Protein AF-0000000083479700 (afdb_homodimer)

Sequence (282 aa):
MLPCVAFFPLGDGFESLDEEVLEAMAKHETREDKIFQKFKNRIAAEPEQILRYCRGGEGPIWISGENIPRMKEIPNCSCGAQRMFEFQVMPQLLNHLKVDSLEESIDWGTLVVYTCAENCNQANGYMEEFIWKQDITADSTMLPCVAFFPLGDGFESLDEEVLEAMAKHETREDKIFQKFKNRIAAEPEQILRYCRGGEGPIWISGENIPRMKEIPNCSCGAQRMFEFQVMPQLLNHLKVDSLEESIDWGTLVVYTCAENCNQANGYMEEFIWKQDITADST

pLDDT: mean 78.89, std 17.73, range [33.06, 97.0]

Secondary structure (DSSP, 8-state):
-PPPEEEEE-STTS----HHHHHHHH-S-SHHHHHHHH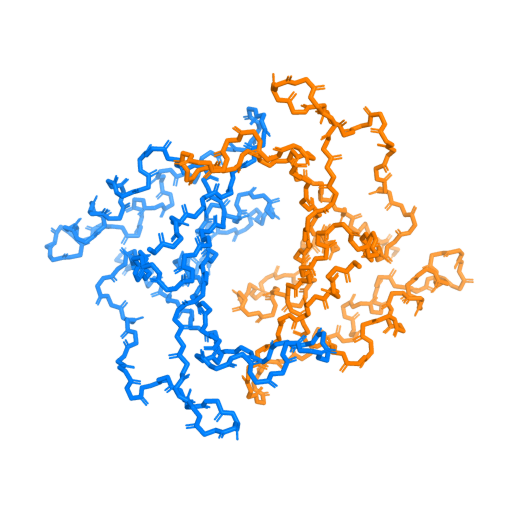HHHHHTTSTT--EEE-TTSS----S-SSSPPPGGGSPPPTTSPPEEEEEEE-TTHHHHHT-TTHHHH--EEEEEEEEETT-TTGGGTEEEEEEEEEE------/-PPPEEEEE-STTS----HHHHHHHH-STTHHHHHHHHHHHHHTTSTT--EEE-TTSS----S-SSSPPPGGGSPPPTTSPPEEEEEEE-TTHHHHHT-TTHHHH--EEEEEEEEETT-TTGGGTEEEEEEEEEE------

Foldseek 3Di:
DPDKDFAADDDDPLDQPPPVQLCLLQPPPDPFVVLQVVLCVVCVVPRLTFKIFAWVHDADRFNGPPQDDDLVNQDADPVRAGWDWTMKTAPSVVSVVCPVVCVPDDQFGMKTKIWGPVCPCVVVVDTDIDIRTDGRPSPPD/DPDKDFAADDDDPLDQPPPVVLCLLQPDPDPFNVLQVVLCVVCVVPRLTFKIFAWVHDDDRFNGPPQDDDLVNQDADPVRAGWDWTMKTAPSVVSVVCPVVC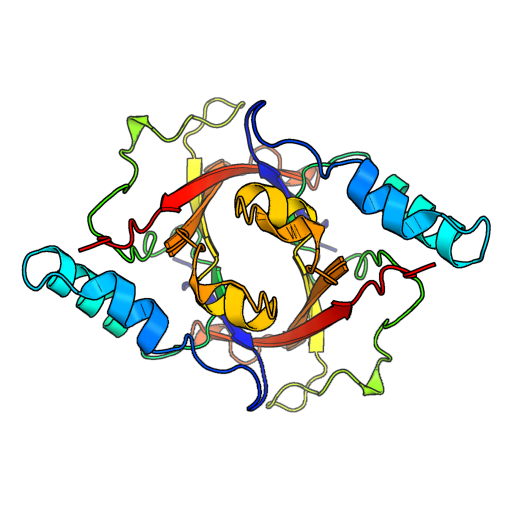VPDDQFGMKTKIWGPVQPCVVVVDTDIDIRTDGRDSPPD

Organism: NCBI:txid38772

Solvent-accessible surface area (backbone atoms only — not comparable to full-atom values): 15734 Å² total; per-residue (Å²): 117,62,72,39,33,33,32,24,67,62,69,85,76,65,56,54,55,52,64,60,62,58,44,57,58,36,66,57,76,58,75,44,28,55,35,32,49,50,34,50,59,72,35,56,89,50,62,49,25,29,34,40,41,19,53,76,40,70,70,86,84,53,57,47,79,54,68,63,82,54,76,87,73,55,65,56,32,94,87,65,44,52,50,34,58,32,35,34,41,34,56,30,41,50,54,73,64,60,55,76,70,42,82,84,63,65,41,67,42,36,40,38,32,25,29,42,68,74,54,83,44,52,90,76,25,35,37,70,24,44,71,46,72,26,56,42,72,60,73,83,118,118,62,71,38,34,33,33,25,66,64,69,86,75,66,59,55,59,55,62,61,63,58,42,64,65,32,69,53,97,44,77,46,24,58,35,28,50,49,34,50,58,70,34,56,88,50,62,51,26,28,35,40,41,18,52,78,40,70,70,85,83,53,56,47,78,55,70,63,81,53,75,85,73,54,65,56,32,93,86,65,44,52,49,35,57,32,35,32,42,34,55,33,42,51,58,74,64,62,55,74,71,41,82,84,63,65,42,68,42,37,40,37,34,26,30,42,68,71,52,85,43,52,89,76,26,36,37,69,22,4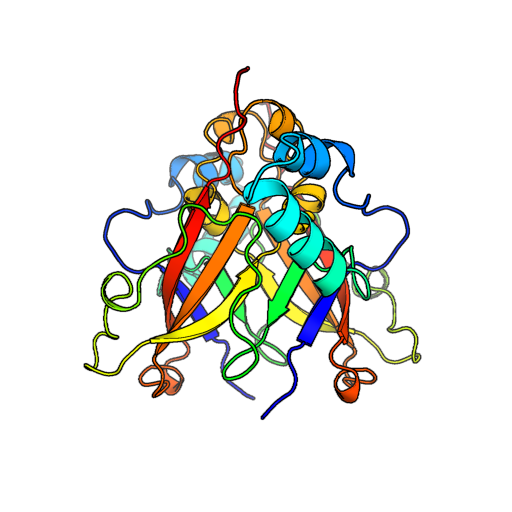4,70,48,71,24,57,44,75,67,73,82,118

Structure (mmCIF, N/CA/C/O backbone):
data_AF-0000000083479700-model_v1
#
loop_
_entity.id
_entity.type
_entity.pdbx_description
1 polymer 'Programmed cell death protein 2 C-terminal domain-containing protein'
#
loop_
_atom_site.group_PDB
_atom_site.id
_atom_site.type_symbol
_atom_site.label_atom_id
_atom_site.label_alt_id
_atom_site.label_comp_id
_atom_site.label_asym_id
_atom_site.label_entity_id
_atom_site.label_seq_id
_atom_site.pdbx_PDB_ins_code
_atom_site.Cartn_x
_atom_site.Cartn_y
_atom_site.Cartn_z
_atom_site.occupancy
_atom_site.B_iso_or_equiv
_atom_site.auth_seq_id
_atom_site.auth_comp_id
_atom_site.auth_asym_id
_atom_site.auth_atom_id
_atom_site.pdbx_PDB_model_num
ATOM 1 N N . MET A 1 1 ? -0.328 -1.978 -23.281 1 57.12 1 MET A N 1
ATOM 2 C CA . MET A 1 1 ? -0.586 -2.213 -21.859 1 57.12 1 MET A CA 1
ATOM 3 C C . MET A 1 1 ? 0.436 -1.486 -20.984 1 57.12 1 MET A C 1
ATOM 5 O O . MET A 1 1 ? 1.616 -1.422 -21.344 1 57.12 1 MET A O 1
ATOM 9 N N . LEU A 1 2 ? -0.019 -0.551 -20.203 1 67.31 2 LEU A N 1
ATOM 10 C CA . LEU A 1 2 ? 0.939 0.138 -19.359 1 67.31 2 LEU A CA 1
ATOM 11 C C . LEU A 1 2 ? 1.734 -0.859 -18.516 1 67.31 2 LEU A C 1
ATOM 13 O O . LEU A 1 2 ? 1.195 -1.879 -18.078 1 67.31 2 LEU A O 1
ATOM 17 N N . PRO A 1 3 ? 3.068 -0.756 -18.656 1 81.38 3 PRO A N 1
ATOM 18 C CA . PRO A 1 3 ? 3.881 -1.695 -17.891 1 81.38 3 PRO A CA 1
ATOM 19 C C . PRO A 1 3 ? 3.533 -1.687 -16.391 1 81.38 3 PRO A C 1
ATOM 21 O O . PRO A 1 3 ? 3.021 -0.687 -15.883 1 81.38 3 PRO A O 1
ATOM 24 N N . CYS A 1 4 ? 3.738 -2.826 -15.773 1 89.12 4 CYS A N 1
ATOM 25 C CA . CYS A 1 4 ? 3.629 -2.875 -14.312 1 89.12 4 CYS A CA 1
ATOM 26 C C . CYS A 1 4 ? 4.742 -2.068 -13.656 1 89.12 4 CYS A C 1
ATOM 28 O O . CYS A 1 4 ? 5.859 -2.004 -14.18 1 89.12 4 CYS A O 1
ATOM 30 N N . VAL A 1 5 ? 4.469 -1.447 -12.641 1 88.5 5 VAL A N 1
ATOM 31 C CA . VAL A 1 5 ? 5.457 -0.615 -11.961 1 88.5 5 VAL A CA 1
ATOM 32 C C . VAL A 1 5 ? 5.723 -1.16 -10.562 1 88.5 5 VAL A C 1
ATOM 34 O O . VAL A 1 5 ? 4.789 -1.354 -9.781 1 88.5 5 VAL A O 1
ATOM 37 N N . ALA A 1 6 ? 6.934 -1.466 -10.258 1 89.62 6 ALA A N 1
ATOM 38 C CA . ALA A 1 6 ? 7.375 -1.894 -8.938 1 89.62 6 ALA A CA 1
ATOM 39 C C . ALA A 1 6 ? 7.91 -0.715 -8.125 1 89.62 6 ALA A C 1
ATOM 41 O O . ALA A 1 6 ? 8.781 0.024 -8.594 1 89.62 6 ALA A O 1
ATOM 42 N N . PHE A 1 7 ? 7.332 -0.509 -6.977 1 84.94 7 PHE A N 1
ATOM 43 C CA . PHE A 1 7 ? 7.832 0.498 -6.047 1 84.94 7 PHE A CA 1
ATOM 44 C C . PHE A 1 7 ? 8.758 -0.132 -5.016 1 84.94 7 PHE A C 1
ATOM 46 O O . PHE A 1 7 ? 8.383 -1.082 -4.328 1 84.94 7 PHE A O 1
ATOM 53 N N . PHE A 1 8 ? 9.945 0.37 -4.82 1 82.69 8 PHE A N 1
ATOM 54 C CA . PHE A 1 8 ? 10.883 -0.201 -3.859 1 82.69 8 PHE A CA 1
ATOM 55 C C . PHE A 1 8 ? 11.664 0.896 -3.152 1 82.69 8 PHE A C 1
ATOM 57 O O . PHE A 1 8 ? 11.914 1.959 -3.725 1 82.69 8 PHE A O 1
ATOM 64 N N . PRO A 1 9 ? 11.906 0.706 -1.773 1 74.31 9 PRO A N 1
ATOM 65 C CA . PRO A 1 9 ? 12.539 1.749 -0.964 1 74.31 9 PRO A CA 1
ATOM 66 C C . PRO A 1 9 ? 14.008 1.969 -1.33 1 74.31 9 PRO A C 1
ATOM 68 O O . PRO A 1 9 ? 14.664 1.06 -1.848 1 74.31 9 PRO A O 1
ATOM 71 N N . LEU A 1 10 ? 14.25 3.252 -0.933 1 72.38 10 LEU A N 1
ATOM 72 C CA . LEU A 1 10 ? 15.656 3.629 -1.088 1 72.38 10 LEU A CA 1
ATOM 73 C C . LEU A 1 10 ? 16.469 3.244 0.148 1 72.38 10 LEU A C 1
ATOM 75 O O . LEU A 1 10 ? 15.938 3.264 1.266 1 72.38 10 LEU A O 1
ATOM 79 N N . GLY A 1 11 ? 17.719 2.945 -0.001 1 58.97 11 GLY A N 1
ATOM 80 C CA . GLY A 1 11 ? 18.719 2.879 1.064 1 58.97 11 GLY A CA 1
ATOM 81 C C . GLY A 1 11 ? 18.844 1.493 1.666 1 58.97 11 GLY A C 1
ATOM 82 O O . GLY A 1 11 ? 18 0.625 1.436 1 58.97 11 GLY A O 1
ATOM 83 N N . ASP A 1 12 ? 19.938 1.14 2.24 1 53.75 12 ASP A N 1
ATOM 84 C CA . ASP A 1 12 ? 20.453 -0.113 2.785 1 53.75 12 ASP A CA 1
ATOM 85 C C . ASP A 1 12 ? 19.578 -0.615 3.932 1 53.75 12 ASP A C 1
ATOM 87 O O . ASP A 1 12 ? 19.766 -1.733 4.418 1 53.75 12 ASP A O 1
ATOM 91 N N . GLY A 1 13 ? 18.781 0.184 4.43 1 45.47 13 GLY A N 1
ATOM 92 C CA . GLY A 1 13 ? 18.203 -0.268 5.684 1 45.47 13 GLY A CA 1
ATOM 93 C C . GLY A 1 13 ? 17 -1.172 5.492 1 45.47 13 GLY A C 1
ATOM 94 O O . GLY A 1 13 ? 16.422 -1.66 6.465 1 45.47 13 GLY A O 1
ATOM 95 N N . PHE A 1 14 ? 16.469 -1.071 4.422 1 46.66 14 PHE A N 1
ATOM 96 C CA . PHE A 1 14 ? 15.289 -1.937 4.32 1 46.66 14 PHE A CA 1
ATOM 97 C C . PHE A 1 14 ? 15.703 -3.371 4.016 1 46.66 14 PHE A C 1
ATOM 99 O O . PHE A 1 14 ? 16.391 -3.627 3.025 1 46.66 14 PHE A O 1
ATOM 106 N N . GLU A 1 15 ? 15.875 -4.047 5.039 1 45.72 15 GLU A N 1
ATOM 107 C CA . GLU A 1 15 ? 16.266 -5.449 4.902 1 45.72 15 GLU A CA 1
ATOM 108 C C . GLU A 1 15 ? 15.258 -6.227 4.07 1 45.72 15 GLU A C 1
ATOM 110 O O . GLU A 1 15 ? 14.062 -5.934 4.102 1 45.72 15 GLU A O 1
ATOM 115 N N . SER A 1 16 ? 15.797 -6.746 3 1 44.59 16 SER A N 1
ATOM 116 C CA . SER A 1 16 ? 15.078 -7.719 2.184 1 44.59 16 SER A CA 1
ATOM 117 C C . SER A 1 16 ? 14.242 -8.656 3.051 1 44.59 16 SER A C 1
ATOM 119 O O . SER A 1 16 ? 14.531 -8.836 4.234 1 44.59 16 SER A O 1
ATOM 121 N N . LEU A 1 17 ? 13.008 -8.883 2.744 1 48.09 17 LEU A N 1
ATOM 122 C CA . LEU A 1 17 ? 12.281 -9.953 3.428 1 48.09 17 LEU A CA 1
ATOM 123 C C . LEU A 1 17 ? 13.234 -11.062 3.865 1 48.09 17 LEU A C 1
ATOM 125 O O . LEU A 1 17 ? 14.148 -11.422 3.129 1 48.09 17 LEU A O 1
ATOM 129 N N . ASP A 1 18 ? 13.422 -11.094 5.148 1 48.28 18 ASP A N 1
ATOM 130 C CA . ASP A 1 18 ? 14.242 -12.211 5.617 1 48.28 18 ASP A CA 1
ATOM 131 C C . ASP A 1 18 ? 13.898 -13.5 4.883 1 48.28 18 ASP A C 1
ATOM 133 O O . ASP A 1 18 ? 12.734 -13.914 4.863 1 48.28 18 ASP A O 1
ATOM 137 N N . GLU A 1 19 ? 14.789 -13.797 3.908 1 52.19 19 GLU A N 1
ATOM 138 C CA . GLU A 1 19 ? 14.734 -15.078 3.215 1 52.19 19 GLU A CA 1
ATOM 139 C C . GLU A 1 19 ? 14.18 -16.172 4.125 1 52.19 19 GLU A C 1
ATOM 141 O O . GLU A 1 19 ? 13.477 -17.078 3.662 1 52.19 19 GLU A O 1
ATOM 146 N N . GLU A 1 20 ? 14.445 -15.883 5.391 1 51.66 20 GLU A N 1
ATOM 147 C CA . GLU A 1 20 ? 14.016 -16.922 6.328 1 51.66 20 GLU A CA 1
ATOM 148 C C . GLU A 1 20 ? 12.492 -16.938 6.469 1 51.66 20 GLU A C 1
ATOM 150 O O . GLU A 1 20 ? 11.883 -18 6.578 1 51.66 20 GLU A O 1
ATOM 155 N N . VAL A 1 21 ? 11.961 -15.742 6.488 1 52.34 21 VAL A N 1
ATOM 156 C CA . VAL A 1 21 ? 10.508 -15.664 6.625 1 52.34 21 VAL A CA 1
ATOM 157 C C . VAL A 1 21 ? 9.844 -16.266 5.387 1 52.34 21 VAL A C 1
ATOM 159 O O . VAL A 1 21 ? 8.883 -17.031 5.504 1 52.34 21 VAL A O 1
ATOM 162 N N . LEU A 1 22 ? 10.305 -15.922 4.234 1 53.03 22 LEU A N 1
ATOM 163 C CA . LEU A 1 22 ? 9.781 -16.484 2.996 1 53.03 22 LEU A CA 1
ATOM 164 C C . LEU A 1 22 ? 10.031 -18 2.936 1 53.03 22 LEU A C 1
ATOM 166 O O . LEU A 1 22 ? 9.172 -18.75 2.494 1 53.03 22 LEU A O 1
ATOM 170 N N . GLU A 1 23 ? 11.266 -18.375 3.381 1 54.66 23 GLU A N 1
ATOM 171 C CA . GLU A 1 23 ? 11.625 -19.797 3.381 1 54.66 23 GLU A CA 1
ATOM 172 C C . GLU A 1 23 ? 10.711 -20.594 4.305 1 54.66 23 GLU A C 1
ATOM 174 O O . GLU A 1 23 ? 10.375 -21.734 4.008 1 54.66 23 GLU A O 1
ATOM 179 N N . ALA A 1 24 ? 10.391 -20.016 5.391 1 52.75 24 ALA A N 1
ATOM 180 C CA . ALA A 1 24 ? 9.516 -20.703 6.336 1 52.75 24 ALA A CA 1
ATOM 181 C C . ALA A 1 24 ? 8.141 -20.953 5.727 1 52.75 24 ALA A C 1
ATOM 183 O O . ALA A 1 24 ? 7.461 -21.922 6.078 1 52.75 24 ALA A O 1
ATOM 184 N N . MET A 1 25 ? 7.883 -20.125 4.855 1 48.62 25 MET A N 1
ATOM 185 C CA . MET A 1 25 ? 6.609 -20.297 4.164 1 48.62 25 MET A CA 1
ATOM 186 C C . MET A 1 25 ? 6.703 -21.438 3.143 1 48.62 25 MET A C 1
ATOM 188 O O . MET A 1 25 ? 5.695 -22.062 2.809 1 48.62 25 MET A O 1
ATOM 192 N N . ALA A 1 26 ? 7.887 -21.688 2.535 1 51.81 26 ALA A N 1
ATOM 193 C CA . ALA A 1 26 ? 8.086 -22.594 1.403 1 51.81 26 ALA A CA 1
ATOM 194 C C . ALA A 1 26 ? 8.383 -24.016 1.879 1 51.81 26 ALA A C 1
ATOM 196 O O . ALA A 1 26 ? 8.562 -24.922 1.065 1 51.81 26 ALA A O 1
ATOM 197 N N . LYS A 1 27 ? 8.477 -24.344 3.107 1 49.81 27 LYS A N 1
ATOM 198 C CA . LYS A 1 27 ? 9.102 -25.578 3.539 1 49.81 27 LYS A CA 1
ATOM 199 C C . LYS A 1 27 ? 8.5 -26.781 2.82 1 49.81 27 LYS A C 1
ATOM 201 O O . LYS A 1 27 ? 9.016 -27.891 2.922 1 49.81 27 LYS A O 1
ATOM 206 N N . HIS A 1 28 ? 7.297 -26.797 2.451 1 49 28 HIS A N 1
ATOM 207 C CA . HIS A 1 28 ? 7.059 -28.156 1.977 1 49 28 HIS A CA 1
ATOM 208 C C . HIS A 1 28 ? 7.316 -28.266 0.478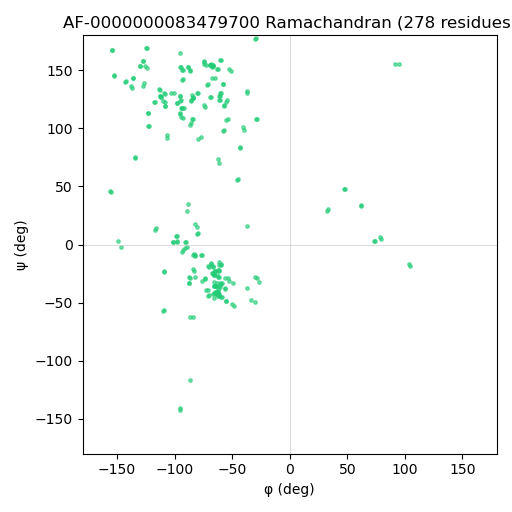 1 49 28 HIS A C 1
ATOM 210 O O . HIS A 1 28 ? 6.941 -27.375 -0.289 1 49 28 HIS A O 1
ATOM 216 N N . GLU A 1 29 ? 8.328 -29.109 0.052 1 52.56 29 GLU A N 1
ATOM 217 C CA . GLU A 1 29 ? 8.992 -29.438 -1.208 1 52.56 29 GLU A CA 1
ATOM 218 C C . GLU A 1 29 ? 8 -29.438 -2.367 1 52.56 29 GLU A C 1
ATOM 220 O O . GLU A 1 29 ? 8.398 -29.391 -3.533 1 52.56 29 GLU A O 1
ATOM 225 N N . THR A 1 30 ? 6.648 -29.859 -2.439 1 71.75 30 THR A N 1
ATOM 226 C CA . THR A 1 30 ? 6.129 -30.344 -3.711 1 71.75 30 THR A CA 1
ATOM 227 C C . THR A 1 30 ? 5.609 -29.188 -4.566 1 71.75 30 THR A C 1
ATOM 229 O O . THR A 1 30 ? 6.27 -28.156 -4.688 1 71.75 30 THR A O 1
ATOM 232 N N . ARG A 1 31 ? 4.492 -29.141 -4.84 1 76.56 31 ARG A N 1
ATOM 233 C CA . ARG A 1 31 ? 3.787 -28.156 -5.652 1 76.56 31 ARG A CA 1
ATOM 234 C C . ARG A 1 31 ? 3.943 -26.766 -5.074 1 76.56 31 ARG A C 1
ATOM 236 O O . ARG A 1 31 ? 4.184 -25.797 -5.809 1 76.56 31 ARG A O 1
ATOM 243 N N . GLU A 1 32 ? 4.031 -26.594 -3.842 1 81.81 32 GLU A N 1
ATOM 244 C CA . GLU A 1 32 ? 4.16 -25.312 -3.152 1 81.81 32 GLU A CA 1
ATOM 245 C C . GLU A 1 32 ? 5.559 -24.734 -3.328 1 81.81 32 GLU A C 1
ATOM 247 O O . GLU A 1 32 ? 5.715 -23.516 -3.471 1 81.81 32 GLU A O 1
ATOM 252 N N . ASP A 1 33 ? 6.473 -25.547 -3.473 1 82.81 33 ASP A N 1
ATOM 253 C CA . ASP A 1 33 ? 7.844 -25.094 -3.67 1 82.81 33 ASP A CA 1
ATOM 254 C C . ASP A 1 33 ? 8.016 -24.438 -5.039 1 82.81 33 ASP A C 1
ATOM 256 O O . ASP A 1 33 ? 8.719 -23.438 -5.168 1 82.81 33 ASP A O 1
ATOM 260 N N . LYS A 1 34 ? 7.445 -25.062 -5.973 1 87.19 34 LYS A N 1
ATOM 261 C CA . LYS A 1 34 ? 7.547 -24.531 -7.328 1 87.19 34 LYS A CA 1
ATOM 262 C C . LYS A 1 34 ? 6.898 -23.141 -7.418 1 87.19 34 LYS A C 1
ATOM 264 O O . LYS A 1 34 ? 7.441 -22.25 -8.055 1 87.19 34 LYS A O 1
ATOM 269 N N . ILE A 1 35 ? 5.781 -23.047 -6.844 1 88.5 35 ILE A N 1
ATOM 270 C CA . ILE A 1 35 ? 5.062 -21.766 -6.875 1 88.5 35 ILE A CA 1
ATOM 271 C C . ILE A 1 35 ? 5.875 -20.703 -6.148 1 88.5 35 ILE A C 1
ATOM 273 O O . ILE A 1 35 ? 6 -19.578 -6.633 1 88.5 35 ILE A O 1
ATOM 277 N N . PHE A 1 36 ? 6.406 -21.062 -5.07 1 87.19 36 PHE A N 1
ATOM 278 C CA . PHE A 1 36 ? 7.238 -20.141 -4.316 1 87.19 36 PHE A CA 1
ATOM 279 C C . PHE A 1 36 ? 8.461 -19.734 -5.121 1 87.19 36 PHE A C 1
ATOM 281 O O . PHE A 1 36 ? 8.852 -18.562 -5.125 1 87.19 36 PHE A O 1
ATOM 288 N N . GLN A 1 37 ? 9.047 -20.688 -5.781 1 89 37 GLN A N 1
ATOM 289 C CA . GLN A 1 37 ? 10.195 -20.375 -6.629 1 89 37 GLN A CA 1
ATOM 290 C C . GLN A 1 37 ? 9.805 -19.422 -7.758 1 89 37 GLN A C 1
ATOM 292 O O . GLN A 1 37 ? 10.562 -18.516 -8.109 1 89 37 GLN A O 1
ATOM 297 N N . LYS A 1 38 ? 8.688 -19.641 -8.336 1 90.31 38 LYS A N 1
ATOM 298 C CA . LYS A 1 38 ? 8.188 -18.734 -9.359 1 90.31 38 LYS A CA 1
ATOM 299 C C . LYS A 1 38 ? 8.016 -17.328 -8.812 1 90.31 38 LYS A C 1
ATOM 301 O O . LYS A 1 38 ? 8.367 -16.344 -9.477 1 90.31 38 LYS A O 1
ATOM 306 N N . PHE A 1 39 ? 7.449 -17.266 -7.66 1 92.38 39 PHE A N 1
ATOM 307 C CA . PHE A 1 39 ? 7.309 -15.977 -6.98 1 92.38 39 PHE A CA 1
ATOM 308 C C . PHE A 1 39 ? 8.664 -15.297 -6.824 1 92.38 39 PHE A C 1
ATOM 310 O O . PHE A 1 39 ? 8.828 -14.133 -7.199 1 92.38 39 PHE A O 1
ATOM 317 N N . LYS A 1 40 ? 9.586 -16.016 -6.363 1 88.25 40 LYS A N 1
ATOM 318 C CA . LYS A 1 40 ? 10.922 -15.484 -6.133 1 88.25 40 LYS A CA 1
ATOM 319 C C . LYS A 1 40 ? 11.555 -14.992 -7.434 1 88.25 40 LYS A C 1
ATOM 321 O O . LYS A 1 40 ? 12.156 -13.914 -7.477 1 88.25 40 LYS A O 1
ATOM 326 N N . ASN A 1 41 ? 11.367 -15.805 -8.43 1 91.5 41 ASN A N 1
ATOM 327 C CA . ASN A 1 41 ? 11.93 -15.438 -9.727 1 91.5 41 ASN A CA 1
ATOM 328 C C . ASN A 1 41 ? 11.281 -14.172 -10.281 1 91.5 41 ASN A C 1
ATOM 330 O O . ASN A 1 41 ? 11.969 -13.32 -10.859 1 91.5 41 ASN A O 1
ATOM 334 N N . ARG A 1 42 ? 10.062 -14.039 -10.148 1 90.19 42 ARG A N 1
ATOM 335 C CA . ARG A 1 42 ? 9.328 -12.898 -10.68 1 90.19 42 ARG A CA 1
ATOM 336 C C . ARG A 1 42 ? 9.766 -11.602 -10.008 1 90.19 42 ARG A C 1
ATOM 338 O O . ARG A 1 42 ? 9.82 -10.555 -10.648 1 90.19 42 ARG A O 1
ATOM 345 N N . ILE A 1 43 ? 10.07 -11.711 -8.719 1 88.94 43 ILE A N 1
ATOM 346 C CA . ILE A 1 43 ? 10.375 -10.469 -8.023 1 88.94 43 ILE A CA 1
ATOM 347 C C . ILE A 1 43 ? 11.891 -10.289 -7.934 1 88.94 43 ILE A C 1
ATOM 349 O O . ILE A 1 43 ? 12.375 -9.344 -7.309 1 88.94 43 ILE A O 1
ATOM 353 N N . ALA A 1 44 ? 12.664 -11.086 -8.547 1 88.75 44 ALA A N 1
ATOM 354 C CA . ALA A 1 44 ? 14.117 -11.094 -8.438 1 88.75 44 ALA A CA 1
ATOM 355 C C . ALA A 1 44 ? 14.711 -9.766 -8.891 1 88.75 44 ALA A C 1
ATOM 357 O O . ALA A 1 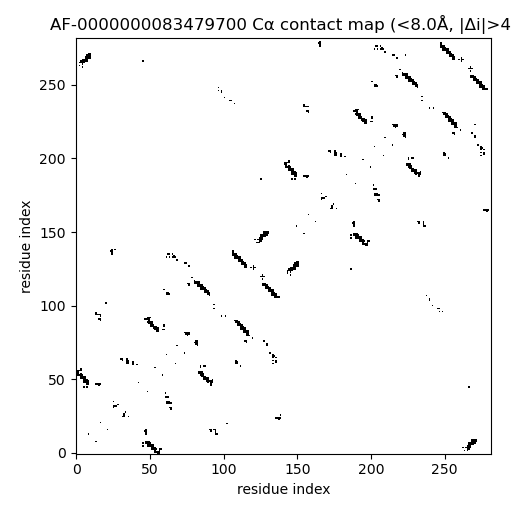44 ? 15.727 -9.305 -8.352 1 88.75 44 ALA A O 1
ATOM 358 N N . ALA A 1 45 ? 14.172 -9.148 -9.867 1 84.25 45 ALA A N 1
ATOM 359 C CA . ALA A 1 45 ? 14.695 -7.879 -10.367 1 84.25 45 ALA A CA 1
ATOM 360 C C . ALA A 1 45 ? 14.555 -6.777 -9.32 1 84.25 45 ALA A C 1
ATOM 362 O O . ALA A 1 45 ? 15.414 -5.895 -9.227 1 84.25 45 ALA A O 1
ATOM 363 N N . GLU A 1 46 ? 13.43 -6.812 -8.523 1 85.38 46 GLU A N 1
ATOM 364 C CA . GLU A 1 46 ? 13.195 -5.848 -7.457 1 85.38 46 GLU A CA 1
ATOM 365 C C . GLU A 1 46 ? 12.734 -6.543 -6.18 1 85.38 46 GLU A C 1
ATOM 367 O O . GLU A 1 46 ? 11.594 -6.371 -5.746 1 85.38 46 GLU A O 1
ATOM 372 N N . PRO A 1 47 ? 13.688 -7.188 -5.52 1 84.88 47 PRO A N 1
ATOM 373 C CA . PRO A 1 47 ? 13.312 -8.023 -4.375 1 84.88 47 PRO A CA 1
ATOM 374 C C . PRO A 1 47 ? 12.797 -7.203 -3.193 1 84.88 47 PRO A C 1
ATOM 376 O O . PRO A 1 47 ? 12.125 -7.742 -2.309 1 84.88 47 PRO A O 1
ATOM 379 N N . GLU A 1 48 ? 13.07 -5.949 -3.238 1 82 48 GLU A N 1
ATOM 380 C CA . GLU A 1 48 ? 12.656 -5.113 -2.119 1 82 48 GLU A CA 1
ATOM 381 C C . GLU A 1 48 ? 11.344 -4.395 -2.422 1 82 48 GLU A C 1
ATOM 383 O O . GLU A 1 48 ? 10.852 -3.609 -1.605 1 82 48 GLU A O 1
ATOM 388 N N . GLN A 1 49 ? 10.82 -4.684 -3.561 1 88.31 49 GLN A N 1
ATOM 389 C CA . GLN A 1 49 ? 9.602 -3.961 -3.924 1 88.31 49 GLN A CA 1
ATOM 390 C C . GLN A 1 49 ? 8.508 -4.168 -2.881 1 88.31 49 GLN A C 1
ATOM 392 O O . GLN A 1 49 ? 8.32 -5.277 -2.381 1 88.31 49 GLN A O 1
ATOM 397 N N . ILE A 1 50 ? 7.797 -3.121 -2.529 1 87.94 50 ILE A N 1
ATOM 398 C CA . ILE A 1 50 ? 6.766 -3.215 -1.504 1 87.94 50 ILE A CA 1
ATOM 399 C C . ILE A 1 50 ? 5.387 -3.09 -2.146 1 87.94 50 ILE A C 1
ATOM 401 O O . ILE A 1 50 ? 4.371 -3.395 -1.518 1 87.94 50 ILE A O 1
ATOM 405 N N . LEU A 1 51 ? 5.332 -2.531 -3.209 1 91.75 51 LEU A N 1
ATOM 406 C CA . LEU A 1 51 ? 4.094 -2.359 -3.959 1 91.75 51 LEU A CA 1
ATOM 407 C C . LEU A 1 51 ? 4.32 -2.623 -5.445 1 91.75 51 LEU A C 1
ATOM 409 O O . LEU A 1 51 ? 5.324 -2.188 -6.012 1 91.75 51 LEU A O 1
ATOM 413 N N . ARG A 1 52 ? 3.441 -3.324 -6.051 1 93.38 52 ARG A N 1
ATOM 414 C CA . ARG A 1 52 ? 3.449 -3.596 -7.484 1 93.38 52 ARG A CA 1
ATOM 415 C C . ARG A 1 52 ? 2.148 -3.139 -8.141 1 93.38 52 ARG A C 1
ATOM 417 O O . ARG A 1 52 ? 1.098 -3.746 -7.93 1 93.38 52 ARG A O 1
ATOM 424 N N . TYR A 1 53 ? 2.24 -2.014 -8.789 1 91.75 53 TYR A N 1
ATOM 425 C CA . TYR A 1 53 ? 1.103 -1.506 -9.547 1 91.75 53 TYR A CA 1
ATOM 426 C C . TYR A 1 53 ? 1.051 -2.131 -10.938 1 91.75 53 TYR A C 1
ATOM 428 O O . TYR A 1 53 ? 2.018 -2.049 -11.695 1 91.75 53 TYR A O 1
ATOM 436 N N . CYS A 1 54 ? -0.028 -2.73 -11.391 1 93.69 54 CYS A N 1
ATOM 437 C CA . CYS A 1 54 ? -0.11 -3.465 -12.648 1 93.69 54 CYS A CA 1
ATOM 438 C C . CYS A 1 54 ? -1.546 -3.514 -13.156 1 93.69 54 CYS A C 1
ATOM 440 O O . CYS A 1 54 ? -2.041 -4.578 -13.531 1 93.69 54 CYS A O 1
ATOM 442 N N . ARG A 1 55 ? -2.115 -2.324 -13.078 1 89.69 55 ARG A N 1
ATOM 443 C CA . ARG A 1 55 ? -3.49 -2.291 -13.562 1 89.69 55 ARG A CA 1
ATOM 444 C C . ARG A 1 55 ? -3.557 -2.678 -15.039 1 89.69 55 ARG A C 1
ATOM 446 O O . ARG A 1 55 ? -2.924 -2.039 -15.883 1 89.69 55 ARG A O 1
ATOM 453 N N . GLY A 1 56 ? -4.332 -3.658 -15.344 1 85.44 56 GLY A N 1
ATOM 454 C CA . GLY A 1 56 ? -4.484 -4.098 -16.719 1 85.44 56 GLY A CA 1
ATOM 455 C C . GLY A 1 56 ? -3.281 -4.867 -17.234 1 85.44 56 GLY A C 1
ATOM 456 O O . GLY A 1 56 ? -3.189 -5.156 -18.438 1 85.44 56 GLY A O 1
ATOM 457 N N . GLY A 1 57 ? -2.312 -5.082 -16.375 1 88.56 57 GLY A N 1
ATOM 458 C CA . GLY A 1 57 ? -1.114 -5.809 -16.766 1 88.56 57 GLY A CA 1
ATOM 459 C C . GLY A 1 57 ? -1.176 -7.285 -16.422 1 88.56 57 GLY A C 1
ATOM 460 O O . GLY A 1 57 ? -2.199 -7.938 -16.641 1 88.56 57 GLY A O 1
ATOM 461 N N . GLU A 1 58 ? 0.117 -7.648 -15.977 1 87.69 58 GLU A N 1
ATOM 462 C CA . GLU A 1 58 ? 0.224 -9.047 -15.578 1 87.69 58 GLU A CA 1
ATOM 463 C C . GLU A 1 58 ? -0.457 -9.289 -14.234 1 87.69 58 GLU A C 1
ATOM 465 O O . GLU A 1 58 ? -0.329 -8.477 -13.312 1 87.69 58 GLU A O 1
ATOM 470 N N . GLY A 1 59 ? -1.362 -10.031 -14.07 1 92.56 59 GLY A N 1
ATOM 471 C CA . GLY A 1 59 ? -2.076 -10.461 -12.883 1 92.56 59 GLY A CA 1
ATOM 472 C C . GLY A 1 59 ? -1.205 -10.477 -11.641 1 92.56 59 GLY A C 1
ATOM 473 O O . GLY A 1 59 ? -0.033 -10.102 -11.688 1 92.56 59 GLY A O 1
ATOM 474 N N . PRO A 1 60 ? -1.75 -10.781 -10.531 1 95.81 60 PRO A N 1
ATOM 475 C CA . PRO A 1 60 ? -1.009 -10.844 -9.273 1 95.81 60 PRO A CA 1
ATOM 476 C C . PRO A 1 60 ? 0.09 -11.906 -9.281 1 95.81 60 PRO A C 1
ATOM 478 O O . PRO A 1 60 ? 0.005 -12.875 -10.039 1 95.81 60 PRO A O 1
ATOM 481 N N . ILE A 1 61 ? 1.103 -11.586 -8.484 1 94.75 61 ILE A N 1
ATOM 482 C CA . ILE A 1 61 ? 2.141 -12.57 -8.211 1 94.75 61 ILE A CA 1
ATOM 483 C C . ILE A 1 61 ? 1.831 -13.297 -6.898 1 94.75 61 ILE A C 1
ATOM 485 O O . ILE A 1 61 ? 1.885 -12.695 -5.824 1 94.75 61 ILE A O 1
ATOM 489 N N . TRP A 1 62 ? 1.526 -14.555 -7.008 1 93.81 62 TRP A N 1
ATOM 490 C CA . TRP A 1 62 ? 1.089 -15.312 -5.84 1 93.81 62 TRP A CA 1
ATOM 491 C C . TRP A 1 62 ? 2.27 -16 -5.168 1 93.81 62 TRP A C 1
ATOM 493 O O . TRP A 1 62 ? 3.148 -16.547 -5.844 1 93.81 62 TRP A O 1
ATOM 503 N N . ILE A 1 63 ? 2.221 -16.016 -3.908 1 89.56 63 ILE A N 1
ATOM 504 C CA . ILE A 1 63 ? 3.293 -16.594 -3.105 1 89.56 63 ILE A CA 1
ATOM 505 C C . ILE A 1 63 ? 3.047 -18.094 -2.914 1 89.56 63 ILE A C 1
ATOM 507 O O . ILE A 1 63 ? 3.992 -18.875 -2.795 1 89.56 63 ILE A O 1
ATOM 511 N N . SER A 1 64 ? 1.845 -18.438 -2.85 1 89.06 64 SER A N 1
ATOM 512 C CA . SER A 1 64 ? 1.416 -19.812 -2.621 1 89.06 64 SER A CA 1
ATOM 513 C C . SER A 1 64 ? 0.372 -20.25 -3.645 1 89.06 64 SER A C 1
ATOM 515 O O . SER A 1 64 ? -0.365 -19.406 -4.176 1 89.06 64 SER A O 1
ATOM 517 N N . GLY A 1 65 ? 0.34 -21.469 -3.857 1 90.25 65 GLY A N 1
ATOM 518 C CA . GLY A 1 65 ? -0.721 -22 -4.695 1 90.25 65 GLY A CA 1
ATOM 519 C C . GLY A 1 65 ? -2.059 -22.078 -3.986 1 90.25 65 GLY A C 1
ATOM 520 O O . GLY A 1 65 ? -3.084 -22.359 -4.613 1 90.25 65 GLY A O 1
ATOM 521 N N . GLU A 1 66 ? -1.994 -21.844 -2.703 1 90 66 GLU A N 1
ATOM 522 C CA . GLU A 1 66 ? -3.213 -21.875 -1.899 1 90 66 GLU A CA 1
ATOM 523 C C . GLU A 1 66 ? -3.824 -20.5 -1.743 1 90 66 GLU A C 1
ATOM 525 O O . GLU A 1 66 ? -3.127 -19.484 -1.876 1 90 66 GLU A O 1
ATOM 530 N N . ASN A 1 67 ? -5.164 -20.438 -1.546 1 92.25 67 ASN A N 1
ATOM 531 C CA . ASN A 1 67 ? -5.906 -19.219 -1.241 1 92.25 67 ASN A CA 1
ATOM 532 C C . ASN A 1 67 ? -5.789 -18.188 -2.365 1 92.25 67 ASN A C 1
ATOM 534 O O . ASN A 1 67 ? -5.59 -17 -2.109 1 92.25 67 ASN A O 1
ATOM 538 N N . ILE A 1 68 ? -5.715 -18.672 -3.506 1 94.12 68 ILE A N 1
ATOM 539 C CA . ILE A 1 68 ? -5.887 -17.828 -4.691 1 94.12 68 ILE A CA 1
ATOM 540 C C . ILE A 1 68 ? -7.371 -17.688 -5.004 1 94.12 68 ILE A C 1
ATOM 542 O O . ILE A 1 68 ? -8.102 -18.672 -5.094 1 94.12 68 ILE A O 1
ATOM 546 N N . PRO A 1 69 ? -7.766 -16.5 -5.145 1 95 69 PRO A N 1
ATOM 547 C CA . PRO A 1 69 ? -9.203 -16.344 -5.367 1 95 69 PRO A CA 1
ATOM 548 C C . PRO A 1 69 ? -9.641 -16.812 -6.754 1 95 69 PRO A C 1
ATOM 550 O O . PRO A 1 69 ? -8.938 -16.578 -7.738 1 95 69 PRO A O 1
ATOM 553 N N . ARG A 1 70 ? -10.789 -17.531 -6.75 1 95.06 70 ARG A N 1
ATOM 554 C CA . ARG A 1 70 ? -11.469 -17.766 -8.016 1 95.06 70 ARG A CA 1
ATOM 555 C C . ARG A 1 70 ? -12.172 -16.5 -8.508 1 95.06 70 ARG A C 1
ATOM 557 O O . ARG A 1 70 ? -12.492 -15.625 -7.715 1 95.06 70 ARG A O 1
ATOM 564 N N . MET A 1 71 ? -12.422 -16.422 -9.82 1 91.88 71 MET A N 1
ATOM 565 C CA . MET A 1 71 ? -13.031 -15.242 -10.414 1 91.88 71 MET A CA 1
ATOM 566 C C . MET A 1 71 ? -14.359 -14.922 -9.742 1 91.88 71 MET A C 1
ATOM 568 O O . MET A 1 71 ? -14.68 -13.758 -9.508 1 91.88 71 MET A O 1
ATOM 572 N N . LYS A 1 72 ? -15.148 -15.914 -9.375 1 94.19 72 LYS A N 1
ATOM 573 C CA . LYS A 1 72 ? -16.484 -15.742 -8.797 1 94.19 72 LYS A CA 1
ATOM 574 C C . LYS A 1 72 ? -16.406 -15.18 -7.383 1 94.19 72 LYS A C 1
ATOM 576 O O . LYS A 1 72 ? -17.406 -14.719 -6.836 1 94.19 72 LYS A O 1
ATOM 581 N N . GLU A 1 73 ? -15.195 -15.289 -6.734 1 95.75 73 GLU A N 1
ATOM 582 C CA . GLU A 1 73 ? -15.023 -14.805 -5.371 1 95.75 73 GLU A CA 1
ATOM 583 C C . GLU A 1 73 ? -14.719 -13.312 -5.348 1 95.75 73 GLU A C 1
ATOM 585 O O . GLU A 1 73 ? -14.672 -12.695 -4.277 1 95.75 73 GLU A O 1
ATOM 590 N N . ILE A 1 74 ? -14.484 -12.789 -6.492 1 95.44 74 ILE A N 1
ATOM 591 C CA . ILE A 1 74 ? -14.297 -11.352 -6.605 1 95.44 74 ILE A CA 1
ATOM 592 C C . ILE A 1 74 ? -15.633 -10.688 -6.961 1 95.44 74 ILE A C 1
ATOM 594 O O . ILE A 1 74 ? -16.141 -10.867 -8.07 1 95.44 74 ILE A O 1
ATOM 598 N N . PRO A 1 75 ? -16.203 -9.977 -6.043 1 95.69 75 PRO A N 1
ATOM 599 C CA . PRO A 1 75 ? -17.5 -9.359 -6.336 1 95.69 75 PRO A CA 1
ATOM 600 C C . PRO A 1 75 ? -17.406 -8.273 -7.406 1 95.69 75 PRO A C 1
ATOM 602 O O . PRO A 1 75 ? -16.375 -7.613 -7.535 1 95.69 75 PRO A O 1
ATOM 605 N N . ASN A 1 76 ? -18.5 -8.086 -8.062 1 96.06 76 ASN A N 1
ATOM 606 C CA . ASN A 1 76 ? -18.594 -6.973 -9 1 96.06 76 ASN A CA 1
ATOM 607 C C . ASN A 1 76 ? -18.594 -5.629 -8.273 1 96.06 76 ASN A C 1
ATOM 609 O O . ASN A 1 76 ? -18.859 -5.559 -7.078 1 96.06 76 ASN A O 1
ATOM 613 N N . CYS A 1 77 ? -18.125 -4.668 -9.078 1 94.56 77 CYS A N 1
ATOM 614 C CA . CYS A 1 77 ? -18.266 -3.303 -8.586 1 94.56 77 CYS A CA 1
ATOM 615 C C . CYS A 1 77 ? -19.734 -2.967 -8.359 1 94.56 77 CYS A C 1
ATOM 617 O O . CYS A 1 77 ? -20.625 -3.605 -8.93 1 94.56 77 CYS A O 1
ATOM 619 N N . SER A 1 78 ? -19.969 -1.917 -7.496 1 92.5 78 SER A N 1
ATOM 620 C CA . SER A 1 78 ? -21.344 -1.501 -7.23 1 92.5 78 SER A CA 1
ATOM 621 C C . SER A 1 78 ? -22.031 -1.021 -8.5 1 92.5 78 SER A C 1
ATOM 623 O O . SER A 1 78 ? -23.25 -1.062 -8.602 1 92.5 78 SER A O 1
ATOM 625 N N . CYS A 1 79 ? -21.359 -0.645 -9.414 1 95.12 79 CYS A N 1
ATOM 626 C CA . CYS A 1 79 ? -21.922 -0.165 -10.68 1 95.12 79 CYS A CA 1
ATOM 627 C C . CYS A 1 79 ? -22.281 -1.329 -11.594 1 95.12 79 CYS A C 1
ATOM 629 O O . CYS A 1 79 ? -22.859 -1.128 -12.664 1 95.12 79 CYS A O 1
ATOM 631 N N . GLY A 1 80 ? -21.891 -2.502 -11.219 1 96.56 80 GLY A N 1
ATOM 632 C CA . GLY A 1 80 ? -22.234 -3.689 -11.992 1 96.56 80 GLY A CA 1
ATOM 633 C C . GLY A 1 80 ? -21.062 -4.23 -12.797 1 96.56 80 GLY A C 1
ATOM 634 O O . GLY A 1 80 ? -21.078 -5.391 -13.211 1 96.56 80 GLY A O 1
ATOM 635 N N . ALA A 1 81 ? -20.047 -3.482 -13.031 1 97 81 ALA A N 1
ATOM 636 C CA . ALA A 1 81 ? -18.875 -3.898 -13.797 1 97 81 ALA A CA 1
ATOM 637 C C . ALA A 1 81 ? -18.016 -4.875 -13 1 97 81 ALA A C 1
ATOM 639 O O . ALA A 1 81 ? -18.047 -4.883 -11.766 1 97 81 ALA A O 1
ATOM 640 N N . GLN A 1 82 ? -17.281 -5.684 -13.688 1 96.62 82 GLN A N 1
ATOM 641 C CA . GLN A 1 82 ? -16.297 -6.543 -13.039 1 96.62 82 GLN A CA 1
ATOM 642 C C . GLN A 1 82 ? -15.156 -5.723 -12.43 1 96.62 82 GLN A C 1
ATOM 644 O O . GLN A 1 82 ? -14.922 -4.582 -12.844 1 96.62 82 GLN A O 1
ATOM 649 N N . ARG A 1 83 ? -14.57 -6.297 -11.43 1 95.88 83 ARG A N 1
ATOM 650 C CA . ARG A 1 83 ? -13.336 -5.711 -10.906 1 95.88 83 ARG A CA 1
ATOM 651 C C . ARG A 1 83 ? -12.117 -6.355 -11.555 1 95.88 83 ARG A C 1
ATOM 653 O O . ARG A 1 83 ? -12.18 -7.484 -12.039 1 95.88 83 ARG A O 1
ATOM 660 N N . MET A 1 84 ? -11.102 -5.543 -11.641 1 95.44 84 MET A N 1
ATOM 661 C CA . MET A 1 84 ? -9.836 -6.055 -12.164 1 95.44 84 MET A CA 1
ATOM 662 C C . MET A 1 84 ? -8.688 -5.754 -11.211 1 95.44 84 MET A C 1
ATOM 664 O O . MET A 1 84 ? -8.781 -4.852 -10.383 1 95.44 84 MET A O 1
ATOM 668 N N . PHE A 1 85 ? -7.625 -6.59 -11.391 1 96.19 85 PHE A N 1
ATOM 669 C CA . PHE A 1 85 ? -6.418 -6.391 -10.602 1 96.19 85 PHE A CA 1
ATOM 670 C C . PHE A 1 85 ? -5.82 -5.016 -10.859 1 96.19 85 PHE A C 1
ATOM 672 O O . PHE A 1 85 ? -5.645 -4.617 -12.016 1 96.19 85 PHE A O 1
ATOM 679 N N . GLU A 1 86 ? -5.598 -4.348 -9.789 1 94.5 86 GLU A N 1
ATOM 680 C CA . GLU A 1 86 ? -4.973 -3.037 -9.922 1 94.5 86 GLU A CA 1
ATOM 681 C C . GLU A 1 86 ? -3.543 -3.049 -9.391 1 94.5 86 GLU A C 1
ATOM 683 O O . GLU A 1 86 ? -2.602 -2.711 -10.109 1 94.5 86 GLU A O 1
ATOM 688 N N . PHE A 1 87 ? -3.359 -3.418 -8.164 1 94.69 87 PHE A N 1
ATOM 689 C CA . PHE A 1 87 ? -2.025 -3.49 -7.578 1 94.69 87 PHE A CA 1
ATOM 690 C C . PHE A 1 87 ? -1.99 -4.492 -6.43 1 94.69 87 PHE A C 1
ATOM 692 O O . PHE A 1 87 ? -3.031 -5.004 -6.016 1 94.69 87 PHE A O 1
ATOM 699 N N . GLN A 1 88 ? -0.81 -4.852 -5.977 1 94.44 88 GLN A N 1
ATOM 700 C CA . GLN A 1 88 ? -0.685 -5.723 -4.812 1 94.44 88 GLN A CA 1
ATOM 701 C C . GLN A 1 88 ? 0.4 -5.223 -3.863 1 94.44 88 GLN A C 1
ATOM 703 O O . GLN A 1 88 ? 1.373 -4.605 -4.297 1 94.44 88 GLN A O 1
ATOM 708 N N . VAL A 1 89 ? 0.138 -5.375 -2.572 1 90.81 89 VAL A N 1
ATOM 709 C CA . VAL A 1 89 ? 1.109 -5.109 -1.517 1 90.81 89 VAL A CA 1
ATOM 710 C C . VAL A 1 89 ? 1.98 -6.344 -1.292 1 90.81 89 VAL A C 1
ATOM 712 O O . VAL A 1 89 ? 1.466 -7.434 -1.042 1 90.81 89 VAL A O 1
ATOM 715 N N . MET A 1 90 ? 3.223 -6.098 -1.414 1 89.75 90 MET A N 1
ATOM 716 C CA . MET A 1 90 ? 4.172 -7.203 -1.328 1 89.75 90 MET A CA 1
ATOM 717 C C . MET A 1 90 ? 4.602 -7.438 0.115 1 89.75 90 MET A C 1
ATOM 719 O O . MET A 1 90 ? 4.531 -6.531 0.946 1 89.75 90 MET A O 1
ATOM 723 N N . PRO A 1 91 ? 4.969 -8.664 0.405 1 83.31 91 PRO A N 1
ATOM 724 C CA . PRO A 1 91 ? 5.316 -8.969 1.794 1 83.31 91 PRO A CA 1
ATOM 725 C C . PRO A 1 91 ? 6.484 -8.133 2.311 1 83.31 91 PRO A C 1
ATOM 727 O O . PRO A 1 91 ? 6.625 -7.941 3.521 1 83.31 91 PRO A O 1
ATOM 730 N N . GLN A 1 92 ? 7.211 -7.559 1.429 1 81 92 GLN A N 1
ATOM 731 C CA . GLN A 1 92 ? 8.391 -6.785 1.8 1 81 92 GLN A CA 1
ATOM 732 C C . GLN A 1 92 ? 8.008 -5.535 2.584 1 81 92 GLN A C 1
ATOM 734 O O . GLN A 1 92 ? 8.844 -4.938 3.262 1 81 92 GLN A O 1
ATOM 739 N N . LEU A 1 93 ? 6.699 -5.18 2.438 1 81 93 LEU A N 1
ATOM 740 C CA . LEU A 1 93 ? 6.223 -4.023 3.186 1 81 93 LEU A CA 1
ATOM 741 C C . LEU A 1 93 ? 6.383 -4.242 4.688 1 81 93 LEU A C 1
ATOM 743 O O . LEU A 1 93 ? 6.664 -3.301 5.43 1 81 93 LEU A O 1
ATOM 747 N N . LEU A 1 94 ? 6.254 -5.391 5.121 1 75.5 94 LEU A N 1
ATOM 748 C CA . LEU A 1 94 ? 6.301 -5.73 6.539 1 75.5 94 LEU A CA 1
ATOM 749 C C . LEU A 1 94 ? 7.664 -5.387 7.133 1 75.5 94 LEU A C 1
ATOM 751 O O . LEU A 1 94 ? 7.762 -5.031 8.312 1 75.5 94 LEU A O 1
ATOM 755 N N . ASN A 1 95 ? 8.617 -5.426 6.328 1 70.19 95 ASN A N 1
ATOM 756 C CA . ASN A 1 95 ? 9.945 -5.062 6.797 1 70.19 95 ASN A CA 1
ATOM 757 C C . ASN A 1 95 ? 10.023 -3.592 7.188 1 70.19 95 ASN A C 1
ATOM 759 O O . ASN A 1 95 ? 10.781 -3.221 8.078 1 70.19 95 ASN A O 1
ATOM 763 N N . HIS A 1 96 ? 9.219 -2.865 6.617 1 69.38 96 HIS A N 1
ATOM 764 C CA . HIS A 1 96 ? 9.242 -1.434 6.895 1 69.38 96 HIS A CA 1
ATOM 765 C C . HIS A 1 96 ? 8.383 -1.095 8.109 1 69.38 96 HIS A C 1
ATOM 767 O O . HIS A 1 96 ? 8.625 -0.094 8.781 1 69.38 96 HIS A O 1
ATOM 773 N N . LEU A 1 97 ? 7.426 -1.912 8.266 1 68.25 97 LEU A N 1
ATOM 774 C CA . LEU A 1 97 ? 6.527 -1.667 9.391 1 68.25 97 LEU A CA 1
ATOM 775 C C . LEU A 1 97 ? 7.133 -2.17 10.695 1 68.25 97 LEU A C 1
ATOM 777 O O . LEU A 1 97 ? 6.613 -1.887 11.773 1 68.25 97 LEU A O 1
ATOM 781 N N . LYS A 1 98 ? 8.477 -2.58 10.695 1 60.19 98 LYS A N 1
ATOM 782 C CA . LYS A 1 98 ? 9.211 -3.084 11.852 1 60.19 98 LYS A CA 1
ATOM 783 C C . LYS A 1 98 ? 8.289 -3.861 12.789 1 60.19 98 LYS A C 1
ATOM 785 O O . LYS A 1 98 ? 8.352 -3.699 14.008 1 60.19 98 LYS A O 1
ATOM 790 N N . VAL A 1 99 ? 7.367 -4.414 12.227 1 54.03 99 VAL A N 1
ATOM 791 C CA . VAL A 1 99 ? 6.516 -5.246 13.07 1 54.03 99 VAL A CA 1
ATOM 792 C C . VAL A 1 99 ? 7.332 -6.387 13.664 1 54.03 99 VAL A C 1
ATOM 794 O O . VAL A 1 99 ? 7.879 -7.219 12.938 1 54.03 99 VAL A O 1
ATOM 797 N N . ASP A 1 100 ? 8.195 -6.059 14.664 1 49.47 100 ASP A N 1
ATOM 798 C CA . ASP A 1 100 ? 9.086 -6.984 15.352 1 49.47 100 ASP A CA 1
ATOM 799 C C . ASP A 1 100 ? 8.453 -8.367 15.477 1 49.47 100 ASP A C 1
ATOM 801 O O . ASP A 1 100 ? 9.164 -9.383 15.484 1 49.47 100 ASP A O 1
ATOM 805 N N . SER A 1 101 ? 7.262 -8.359 15.906 1 46.06 101 SER A N 1
ATOM 806 C CA . SER A 1 101 ? 6.711 -9.648 16.297 1 46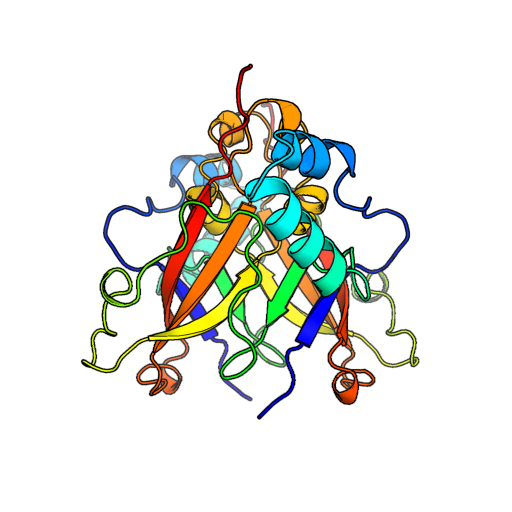.06 101 SER A CA 1
ATOM 807 C C . SER A 1 101 ? 6.195 -10.414 15.078 1 46.06 101 SER A C 1
ATOM 809 O O . SER A 1 101 ? 5.188 -11.125 15.156 1 46.06 101 SER A O 1
ATOM 811 N N . LEU A 1 102 ? 6.602 -10.047 13.898 1 47.66 102 LEU A N 1
ATOM 812 C CA . LEU A 1 102 ? 6.141 -10.766 12.719 1 47.66 102 LEU A CA 1
ATOM 813 C C . LEU A 1 102 ? 6.469 -12.258 12.828 1 47.66 102 LEU A C 1
ATOM 815 O O . LEU A 1 102 ? 5.828 -13.086 12.18 1 47.66 102 LEU A O 1
ATOM 819 N N . GLU A 1 103 ? 7.555 -12.555 13.562 1 44.34 103 GLU A N 1
ATOM 820 C CA . GLU A 1 103 ? 7.977 -13.953 13.492 1 44.34 103 GLU A CA 1
ATOM 821 C C . GLU A 1 103 ? 6.809 -14.898 13.75 1 44.34 103 GLU A C 1
ATOM 823 O O . GLU A 1 103 ? 6.707 -15.953 13.117 1 44.34 103 GLU A O 1
ATOM 828 N N . GLU A 1 104 ? 6.145 -14.648 14.805 1 47.59 104 GLU A N 1
ATOM 829 C CA . GLU A 1 104 ? 5.316 -15.781 15.219 1 47.59 104 GLU A CA 1
ATOM 830 C C . GLU A 1 104 ? 3.92 -15.695 14.609 1 47.59 104 GLU A C 1
ATOM 832 O O . GLU A 1 104 ? 3.176 -16.672 14.602 1 47.59 104 GLU A O 1
ATOM 837 N N . SER A 1 105 ? 3.582 -14.562 13.82 1 49.72 105 SER A N 1
ATOM 838 C CA . SER A 1 105 ? 2.146 -14.648 13.578 1 49.72 105 SER A CA 1
ATOM 839 C C . SER A 1 105 ? 1.773 -14.031 12.234 1 49.72 105 SER A C 1
ATOM 841 O O . SER A 1 105 ? 0.59 -13.891 11.914 1 49.72 105 SER A O 1
ATOM 843 N N . ILE A 1 106 ? 2.805 -13.609 11.547 1 53.06 106 ILE A N 1
ATOM 844 C CA . ILE A 1 106 ? 2.223 -12.961 10.375 1 53.06 106 ILE A CA 1
ATOM 845 C C . ILE A 1 106 ? 1.955 -13.992 9.289 1 53.06 106 ILE A C 1
ATOM 847 O O . ILE A 1 106 ? 2.877 -14.656 8.812 1 53.06 106 ILE A O 1
ATOM 851 N N . ASP A 1 107 ? 0.677 -14.391 9.07 1 64.88 107 ASP A N 1
ATOM 852 C CA . ASP A 1 107 ? 0.136 -15.312 8.078 1 64.88 107 ASP A CA 1
ATOM 853 C C . ASP A 1 107 ? -0.24 -14.578 6.793 1 64.88 107 ASP A C 1
ATOM 855 O O . ASP A 1 107 ? -1.169 -14.977 6.09 1 64.88 107 ASP A O 1
ATOM 859 N N . TRP A 1 108 ? 0.452 -13.508 6.516 1 72.38 108 TRP A N 1
ATOM 860 C CA . TRP A 1 108 ? 0.066 -12.766 5.32 1 72.38 108 TRP A CA 1
ATOM 861 C C . TRP A 1 108 ? 1.121 -12.906 4.23 1 72.38 108 TRP A C 1
ATOM 863 O O . TRP A 1 108 ? 2.311 -12.688 4.473 1 72.38 108 TRP A O 1
ATOM 873 N N . GLY A 1 109 ? 0.795 -13.375 3.006 1 81.31 109 GLY A N 1
ATOM 874 C CA . GLY A 1 109 ? 1.637 -13.461 1.823 1 81.31 109 GLY A CA 1
ATOM 875 C C . GLY A 1 109 ? 1.633 -12.195 0.994 1 81.31 109 GLY A C 1
ATOM 876 O O . GLY A 1 109 ? 2.646 -11.492 0.912 1 81.31 109 GLY A O 1
ATOM 877 N N . THR A 1 110 ? 0.488 -11.844 0.483 1 89.81 110 THR A N 1
ATOM 878 C CA . THR A 1 110 ? 0.295 -10.648 -0.321 1 89.81 110 THR A CA 1
ATOM 879 C C . THR A 1 110 ? -1.141 -10.141 -0.206 1 89.81 110 THR A C 1
ATOM 881 O O . THR A 1 110 ? -2.051 -10.914 0.11 1 89.81 110 THR A O 1
ATOM 884 N N . LEU A 1 111 ? -1.295 -8.852 -0.238 1 91 111 LEU A N 1
ATOM 885 C CA . LEU A 1 111 ? -2.607 -8.242 -0.399 1 91 111 LEU A CA 1
ATOM 886 C C . LEU A 1 111 ? -2.848 -7.84 -1.852 1 91 111 LEU A C 1
ATOM 888 O O . LEU A 1 111 ? -2.057 -7.094 -2.432 1 91 111 LEU A O 1
ATOM 892 N N . VAL A 1 112 ? -3.891 -8.375 -2.402 1 94 112 VAL A N 1
ATOM 893 C CA . VAL A 1 112 ? -4.211 -8.086 -3.797 1 94 112 VAL A CA 1
ATOM 894 C C . VAL A 1 112 ? -5.453 -7.203 -3.873 1 94 112 VAL A C 1
ATOM 896 O O . VAL A 1 112 ? -6.477 -7.504 -3.258 1 94 112 VAL A O 1
ATOM 899 N N . VAL A 1 113 ? -5.316 -6.133 -4.656 1 94.31 113 VAL A N 1
ATOM 900 C CA . VAL A 1 113 ? -6.379 -5.129 -4.723 1 94.31 113 VAL A CA 1
ATOM 901 C C . VAL A 1 113 ? -7.027 -5.152 -6.105 1 94.31 113 VAL A C 1
ATOM 903 O O . VAL A 1 113 ? -6.336 -5.074 -7.125 1 94.31 113 VAL A O 1
ATOM 906 N N . TYR A 1 114 ? -8.328 -5.277 -6.055 1 94.81 114 TYR A N 1
ATOM 907 C CA . TYR A 1 114 ? -9.141 -5.211 -7.262 1 94.81 114 TYR A CA 1
ATOM 908 C C . TYR A 1 114 ? -10.031 -3.971 -7.258 1 94.81 114 TYR A C 1
ATOM 910 O O . TYR A 1 114 ? -10.617 -3.621 -6.23 1 94.81 114 TYR A O 1
ATOM 918 N N . THR A 1 115 ? -10.023 -3.312 -8.391 1 94.56 115 THR A N 1
ATOM 919 C CA . THR A 1 115 ? -10.867 -2.133 -8.539 1 94.56 115 THR A CA 1
ATOM 920 C C . THR A 1 115 ? -11.773 -2.268 -9.758 1 94.56 115 THR A C 1
ATOM 922 O O . THR A 1 115 ? -11.648 -3.221 -10.531 1 94.56 115 THR A O 1
ATOM 925 N N . CYS A 1 116 ? -12.711 -1.356 -9.828 1 95.62 116 CYS A N 1
ATOM 926 C CA . CYS A 1 116 ? -13.688 -1.378 -10.906 1 95.62 116 CYS A CA 1
ATOM 927 C C . CYS A 1 116 ? -13.008 -1.276 -12.266 1 95.62 116 CYS A C 1
ATOM 929 O O . CYS A 1 116 ? -12.219 -0.359 -12.5 1 95.62 116 CYS A O 1
ATOM 931 N N . ALA A 1 117 ? -13.359 -2.162 -13.164 1 94.94 117 ALA A N 1
ATOM 932 C CA . ALA A 1 117 ? -12.773 -2.162 -14.508 1 94.94 117 ALA A CA 1
ATOM 933 C C . ALA A 1 117 ? -13.148 -0.9 -15.273 1 94.94 117 ALA A C 1
ATOM 935 O O . ALA A 1 117 ? -12.398 -0.439 -16.141 1 94.94 117 ALA A O 1
ATOM 936 N N . GLU A 1 118 ? -14.234 -0.226 -14.906 1 94.5 118 GLU A N 1
ATOM 937 C CA . GLU A 1 118 ? -14.727 0.952 -15.609 1 94.5 118 GLU A CA 1
ATOM 938 C C . GLU A 1 118 ? -14.344 2.234 -14.875 1 94.5 118 GLU A C 1
ATOM 940 O O . GLU A 1 118 ? -14.719 3.332 -15.305 1 94.5 118 GLU A O 1
ATOM 945 N N . ASN A 1 119 ? -13.641 2.123 -13.812 1 91 119 ASN A N 1
ATOM 946 C CA . ASN A 1 119 ? -13.266 3.287 -13.016 1 91 119 ASN A CA 1
ATOM 947 C C . ASN A 1 119 ? -14.469 4.195 -12.75 1 91 119 ASN A C 1
ATOM 949 O O . ASN A 1 119 ? -14.383 5.41 -12.938 1 91 119 ASN A O 1
ATOM 953 N N . CYS A 1 120 ? -15.531 3.67 -12.344 1 92.25 120 CYS A N 1
ATOM 954 C CA . CYS A 1 120 ? -16.812 4.371 -12.305 1 92.25 120 CYS A CA 1
ATOM 955 C C . CYS A 1 120 ? -16.781 5.496 -11.281 1 92.25 120 CYS A C 1
ATOM 957 O O . CYS A 1 120 ? -17.562 6.449 -11.375 1 92.25 120 CYS A O 1
ATOM 959 N N . ASN A 1 121 ? -15.93 5.457 -10.211 1 86.44 121 ASN A N 1
ATOM 960 C CA . ASN A 1 121 ? -15.961 6.453 -9.148 1 86.44 121 ASN A CA 1
ATOM 961 C C . ASN A 1 121 ? -14.656 7.242 -9.086 1 86.44 121 ASN A C 1
ATOM 963 O O . ASN A 1 121 ? -14.391 7.938 -8.102 1 86.44 121 ASN A O 1
ATOM 967 N N . GLN A 1 122 ? -13.82 7.168 -10.008 1 83.56 122 GLN A N 1
ATOM 968 C CA . GLN A 1 122 ? -12.523 7.836 -9.984 1 83.56 122 GLN A CA 1
ATOM 969 C C . GLN A 1 122 ? -12.688 9.352 -9.953 1 83.56 122 GLN A C 1
ATOM 971 O O . GLN A 1 122 ? -11.93 10.047 -9.273 1 83.56 122 GLN A O 1
ATOM 976 N N . ALA A 1 123 ? -13.664 9.836 -10.562 1 83.19 123 ALA A N 1
ATOM 977 C CA . ALA A 1 123 ? -13.898 11.273 -10.664 1 83.19 123 ALA A CA 1
ATOM 978 C C . ALA A 1 123 ? -14.203 11.875 -9.297 1 83.19 123 ALA A C 1
ATOM 980 O O . ALA A 1 123 ? -13.922 13.055 -9.047 1 83.19 123 ALA A O 1
ATOM 981 N N . ASN A 1 124 ? -14.672 11.094 -8.383 1 83.25 124 ASN A N 1
ATOM 982 C CA . ASN A 1 124 ? -15.031 11.57 -7.055 1 83.25 124 ASN A CA 1
ATOM 983 C C . ASN A 1 124 ? -13.859 11.461 -6.086 1 83.25 124 ASN A C 1
ATOM 985 O O . ASN A 1 124 ? -13.969 11.867 -4.926 1 83.25 124 ASN A O 1
ATOM 989 N N . GLY A 1 125 ? -12.844 11.047 -6.586 1 85.19 125 GLY A N 1
ATOM 990 C CA . GLY A 1 125 ? -11.656 10.961 -5.746 1 85.19 125 GLY A CA 1
ATOM 991 C C . GLY A 1 125 ? -11.648 9.734 -4.848 1 85.19 125 GLY A C 1
ATOM 992 O O . GLY A 1 125 ? -10.883 9.672 -3.885 1 85.19 125 GLY A O 1
ATOM 993 N N . TYR A 1 126 ? -12.531 8.938 -4.961 1 85.88 126 TYR A N 1
ATOM 994 C CA . TYR A 1 126 ? -12.531 7.699 -4.195 1 85.88 126 TYR A CA 1
ATOM 995 C C . TYR A 1 126 ? -12.688 6.492 -5.113 1 85.88 126 TYR A C 1
ATOM 997 O O . TYR A 1 126 ? -13.312 6.586 -6.172 1 85.88 126 TYR A O 1
ATOM 1005 N N . MET A 1 127 ? -11.984 5.484 -4.859 1 87.19 127 MET A N 1
ATOM 1006 C CA . MET A 1 127 ? -12.094 4.223 -5.586 1 87.19 127 MET A CA 1
ATOM 1007 C C . MET A 1 127 ? -12.398 3.072 -4.633 1 87.19 127 MET A C 1
ATOM 1009 O O . MET A 1 127 ? -11.578 2.74 -3.77 1 87.19 127 MET A O 1
ATOM 1013 N N . GLU A 1 128 ? -13.586 2.551 -4.812 1 86.31 128 GLU A N 1
ATOM 1014 C CA . GLU A 1 128 ? -13.945 1.354 -4.062 1 86.31 128 GLU A CA 1
ATOM 1015 C C . GLU A 1 128 ? -13.141 0.144 -4.523 1 86.31 128 GLU A C 1
ATOM 1017 O O . GLU A 1 128 ? -13.078 -0.144 -5.723 1 86.31 128 GLU A O 1
ATOM 1022 N N . GLU A 1 129 ? -12.523 -0.494 -3.512 1 90.19 129 GLU A N 1
ATOM 1023 C CA . GLU A 1 129 ? -11.695 -1.622 -3.922 1 90.19 129 GLU A CA 1
ATOM 1024 C C . GLU A 1 129 ? -12.086 -2.895 -3.176 1 90.19 129 GLU A C 1
ATOM 1026 O O . GLU A 1 129 ? -12.742 -2.834 -2.133 1 90.19 129 GLU A O 1
ATOM 1031 N N . PHE A 1 130 ? -11.875 -4.008 -3.689 1 92.56 130 PHE A N 1
ATOM 1032 C CA . PHE A 1 130 ? -11.906 -5.312 -3.043 1 92.56 130 PHE A CA 1
ATOM 1033 C C . PHE A 1 130 ? -10.5 -5.82 -2.773 1 92.56 130 PHE A C 1
ATOM 1035 O O . PHE A 1 130 ? -9.633 -5.762 -3.648 1 92.56 130 PHE A O 1
ATOM 1042 N N . ILE A 1 131 ? -10.305 -6.223 -1.572 1 91.5 131 ILE A N 1
ATOM 1043 C CA . ILE A 1 131 ? -8.984 -6.691 -1.179 1 91.5 131 ILE A CA 1
ATOM 1044 C C . ILE A 1 131 ? -9.023 -8.188 -0.896 1 91.5 131 ILE A C 1
ATOM 1046 O O . ILE A 1 131 ? -9.898 -8.664 -0.16 1 91.5 131 ILE A O 1
ATOM 1050 N N . TRP A 1 132 ? -8.117 -8.914 -1.53 1 91.38 132 TRP A N 1
ATOM 1051 C CA . TRP A 1 132 ? -7.906 -10.32 -1.227 1 91.38 132 TRP A CA 1
ATOM 1052 C C . TRP A 1 132 ? -6.578 -10.523 -0.5 1 91.38 132 TRP A C 1
ATOM 1054 O O . TRP A 1 132 ? -5.527 -10.117 -0.995 1 91.38 132 TRP A O 1
ATOM 1064 N N . LYS A 1 133 ? -6.668 -11.031 0.678 1 88.19 133 LYS A N 1
ATOM 1065 C CA . LYS A 1 133 ? -5.473 -11.391 1.435 1 88.19 133 LYS A CA 1
ATOM 1066 C C . LYS A 1 133 ? -5.117 -12.859 1.234 1 88.19 133 LYS A C 1
ATOM 1068 O O . LYS A 1 133 ? -5.922 -13.742 1.539 1 88.19 133 LYS A O 1
ATOM 1073 N N . GLN A 1 134 ? -3.939 -13.062 0.659 1 89.94 134 GLN A N 1
ATOM 1074 C CA . GLN A 1 134 ? -3.479 -14.445 0.614 1 89.94 134 GLN A CA 1
ATOM 1075 C C . GLN A 1 134 ? -2.783 -14.836 1.916 1 89.94 134 GLN A C 1
ATOM 1077 O O . GLN A 1 134 ? -1.651 -14.422 2.17 1 89.94 134 GLN A O 1
ATOM 1082 N N . ASP A 1 135 ? -3.418 -15.672 2.74 1 82.69 135 ASP A N 1
ATOM 1083 C CA . ASP A 1 135 ? -2.828 -16.203 3.967 1 82.69 135 ASP A CA 1
ATOM 1084 C C . ASP A 1 135 ? -1.894 -17.359 3.67 1 82.69 135 ASP A C 1
ATOM 1086 O O . ASP A 1 135 ? -2.213 -18.234 2.85 1 82.69 135 ASP A O 1
ATOM 1090 N N . ILE A 1 136 ? -0.654 -17.203 4.297 1 79.38 136 ILE A N 1
ATOM 1091 C CA . ILE A 1 136 ? 0.299 -18.281 4.094 1 79.38 136 ILE A CA 1
ATOM 1092 C C . ILE A 1 136 ? 0.427 -19.109 5.375 1 79.38 136 ILE A C 1
ATOM 1094 O O . ILE A 1 136 ? 0.53 -18.547 6.469 1 79.38 136 ILE A O 1
ATOM 1098 N N . THR A 1 137 ? -0.373 -20.203 5.555 1 63.44 137 THR A N 1
ATOM 1099 C CA . THR A 1 137 ? -0.321 -21.078 6.719 1 63.44 137 THR A CA 1
ATOM 1100 C C . THR A 1 137 ? 1.096 -21.594 6.941 1 63.44 137 THR A C 1
ATOM 1102 O O . THR A 1 137 ? 1.757 -22.031 5.996 1 63.44 137 THR A O 1
ATOM 1105 N N . ALA A 1 138 ? 1.799 -21.031 8.078 1 54.47 138 ALA A N 1
ATOM 1106 C CA . ALA A 1 138 ? 3.027 -21.703 8.477 1 54.47 138 ALA A CA 1
ATOM 1107 C C . ALA A 1 138 ? 2.762 -23.172 8.812 1 54.47 138 ALA A C 1
ATOM 1109 O O . ALA A 1 138 ? 1.744 -23.5 9.43 1 54.47 138 ALA A O 1
ATOM 1110 N N . ASP A 1 139 ? 2.965 -24.047 8.008 1 45.78 139 ASP A N 1
ATOM 1111 C CA . ASP A 1 139 ? 2.871 -25.422 8.477 1 45.78 139 ASP A CA 1
ATOM 1112 C C . ASP A 1 139 ? 3.547 -25.594 9.836 1 45.78 139 ASP A C 1
ATOM 1114 O O . ASP A 1 139 ? 4.719 -25.234 10 1 45.78 139 ASP A O 1
ATOM 1118 N N . SER A 1 140 ? 2.818 -25.266 10.914 1 38.16 140 SER A N 1
ATOM 1119 C CA . SER A 1 140 ? 3.307 -25.844 12.164 1 38.16 140 SER A CA 1
ATOM 1120 C C . SER A 1 140 ? 3.668 -27.312 11.992 1 38.16 140 SER A C 1
ATOM 1122 O O . SER A 1 140 ? 2.787 -28.172 11.836 1 38.16 140 SER A O 1
ATOM 1124 N N . THR A 1 141 ? 4.516 -27.656 11.102 1 33.06 141 THR A N 1
ATOM 1125 C CA . THR A 1 141 ? 5.004 -28.984 11.492 1 33.06 141 THR A CA 1
ATOM 1126 C C . THR A 1 141 ? 5.879 -28.891 12.734 1 33.06 141 THR A C 1
ATOM 1128 O O . THR A 1 141 ? 6.746 -28.016 12.828 1 33.06 141 THR A O 1
ATOM 1131 N N . MET B 1 1 ? -4.984 19.297 -11.789 1 56.25 1 MET B N 1
ATOM 1132 C CA . MET B 1 1 ? -4.336 18.375 -10.867 1 56.25 1 MET B CA 1
ATOM 1133 C C . MET B 1 1 ? -5.184 17.109 -10.68 1 56.25 1 MET B C 1
ATOM 1135 O O . MET B 1 1 ? -6.414 17.203 -10.617 1 56.25 1 MET B O 1
ATOM 1139 N N . LEU B 1 2 ? -4.656 15.992 -11.062 1 66.25 2 LEU B N 1
ATOM 1140 C CA . LEU B 1 2 ? -5.449 14.781 -10.875 1 66.25 2 LEU B CA 1
ATOM 1141 C C . LEU B 1 2 ? -5.863 14.625 -9.414 1 66.25 2 LEU B C 1
ATOM 1143 O O . LEU B 1 2 ? -5.105 14.984 -8.508 1 66.25 2 LEU B O 1
ATOM 1147 N N . PRO B 1 3 ? -7.195 14.539 -9.234 1 80.62 3 PRO B N 1
ATOM 1148 C CA . PRO B 1 3 ? -7.656 14.398 -7.855 1 80.62 3 PRO B CA 1
ATOM 1149 C C . PRO B 1 3 ? -6.949 13.266 -7.109 1 80.62 3 PRO B C 1
ATOM 1151 O O . PRO B 1 3 ? -6.469 12.32 -7.734 1 80.62 3 PRO B O 1
ATOM 1154 N N . CYS B 1 4 ? -6.812 13.438 -5.812 1 88.75 4 CYS B N 1
ATOM 1155 C CA . CYS B 1 4 ? -6.344 12.344 -4.973 1 88.75 4 CYS B CA 1
ATOM 1156 C C . CYS B 1 4 ? -7.352 11.195 -4.961 1 88.75 4 CYS B C 1
ATOM 1158 O O . CYS B 1 4 ? -8.562 11.43 -5.031 1 88.75 4 CYS B O 1
ATOM 1160 N N . VAL B 1 5 ? -6.906 10.062 -4.941 1 87.62 5 VAL B N 1
ATOM 1161 C CA . VAL B 1 5 ? -7.793 8.906 -4.973 1 87.62 5 VAL B CA 1
ATOM 1162 C C . VAL B 1 5 ? -7.617 8.094 -3.689 1 87.62 5 VAL B C 1
ATOM 1164 O O . VAL B 1 5 ? -6.504 7.688 -3.35 1 87.62 5 VAL B O 1
ATOM 1167 N N . ALA B 1 6 ? -8.68 7.902 -2.967 1 89.31 6 ALA B N 1
ATOM 1168 C CA . ALA B 1 6 ? -8.703 7.059 -1.775 1 89.31 6 ALA B CA 1
ATOM 1169 C C . ALA B 1 6 ? -9.164 5.645 -2.117 1 89.31 6 ALA B C 1
ATOM 1171 O O . ALA B 1 6 ? -10.203 5.461 -2.754 1 89.31 6 ALA B O 1
ATOM 1172 N N . PHE B 1 7 ? -8.359 4.688 -1.771 1 84.81 7 PHE B N 1
ATOM 1173 C CA . PHE B 1 7 ? -8.734 3.285 -1.912 1 84.81 7 PHE B CA 1
ATOM 1174 C C . PHE B 1 7 ? -9.297 2.742 -0.603 1 84.81 7 PHE B C 1
ATOM 1176 O O . PHE B 1 7 ? -8.648 2.834 0.441 1 84.81 7 PHE B O 1
ATOM 1183 N N . PHE B 1 8 ? -10.445 2.145 -0.6 1 82.81 8 PHE B N 1
ATOM 1184 C CA . PHE B 1 8 ? -11.039 1.628 0.627 1 82.81 8 PHE B CA 1
ATOM 1185 C C . PHE B 1 8 ? -11.773 0.317 0.363 1 82.81 8 PHE B C 1
ATOM 1187 O O . PHE B 1 8 ? -12.312 0.108 -0.728 1 82.81 8 PHE B O 1
ATOM 1194 N N . PRO B 1 9 ? -11.641 -0.678 1.339 1 75 9 PRO B N 1
ATOM 1195 C CA . PRO B 1 9 ? -12.195 -2.02 1.142 1 75 9 PRO B CA 1
ATOM 1196 C C . PRO B 1 9 ? -13.719 -2.033 1.153 1 75 9 PRO B C 1
ATOM 1198 O O . PRO B 1 9 ? -14.344 -1.167 1.771 1 75 9 PRO B O 1
ATOM 1201 N N . LEU B 1 10 ? -14.039 -3.131 0.418 1 71.44 10 LEU B N 1
ATOM 1202 C CA . LEU B 1 10 ? -15.477 -3.395 0.402 1 71.44 10 LEU B CA 1
ATOM 1203 C C . LEU B 1 10 ? -15.883 -4.238 1.604 1 71.44 10 LEU B C 1
ATOM 1205 O O . LEU B 1 10 ? -15.109 -5.078 2.072 1 71.44 10 LEU B O 1
ATOM 1209 N N . GLY B 1 11 ? -17.078 -4.086 2.107 1 58.31 11 GLY B N 1
ATOM 1210 C CA . GLY B 1 11 ? -17.75 -5.02 3.002 1 58.31 11 GLY B CA 1
ATOM 1211 C C . GLY B 1 11 ? -17.562 -4.672 4.469 1 58.31 11 GLY B C 1
ATOM 1212 O O . GLY B 1 11 ? -16.703 -3.859 4.816 1 58.31 11 GLY B O 1
ATOM 1213 N N . ASP B 1 12 ? -18.438 -5.07 5.336 1 52.81 12 ASP B N 1
ATOM 1214 C CA . ASP B 1 12 ? -18.656 -4.809 6.758 1 52.81 12 ASP B CA 1
ATOM 1215 C C . ASP B 1 12 ? -17.469 -5.277 7.594 1 52.81 12 ASP B C 1
ATOM 1217 O O . ASP B 1 12 ? -17.422 -5.016 8.797 1 52.81 12 ASP B O 1
ATOM 1221 N N . GLY B 1 13 ? -16.703 -6.062 7.07 1 44.97 13 GLY B N 1
ATOM 1222 C CA . GLY B 1 13 ? -15.781 -6.695 8.008 1 44.97 13 GLY B CA 1
ATOM 1223 C C . GLY B 1 13 ? -14.562 -5.848 8.312 1 44.97 13 GLY B C 1
ATOM 1224 O O . GLY B 1 13 ? -13.703 -6.25 9.094 1 44.97 13 GLY B O 1
ATOM 1225 N N . PHE B 1 14 ? -14.297 -5.027 7.469 1 46.31 14 PHE B N 1
ATOM 1226 C CA . PHE B 1 14 ? -13.078 -4.301 7.801 1 46.31 14 PHE B CA 1
ATOM 1227 C C . PHE B 1 14 ? -13.344 -3.252 8.875 1 46.31 14 PHE B C 1
ATOM 1229 O O . PHE B 1 14 ? -14.203 -2.387 8.695 1 46.31 14 PHE B O 1
ATOM 1236 N N . GLU B 1 15 ? -13.148 -3.666 10.023 1 45.41 15 GLU B N 1
ATOM 1237 C CA . GLU B 1 15 ? -13.367 -2.775 11.156 1 45.41 15 GLU B CA 1
ATOM 1238 C C . GLU B 1 15 ? -12.516 -1.513 11.039 1 45.41 15 GLU B C 1
ATOM 1240 O O . GLU B 1 15 ? -11.398 -1.558 10.531 1 45.41 15 GLU B O 1
ATOM 1245 N N . SER B 1 16 ? -13.25 -0.434 10.977 1 44.25 16 SER B N 1
ATOM 1246 C CA . SER B 1 16 ? -12.656 0.896 11.094 1 44.25 16 SER B CA 1
ATOM 1247 C C . SER B 1 16 ? -11.523 0.907 12.109 1 44.25 16 SER B C 1
ATOM 1249 O O . SER B 1 16 ? -11.469 0.06 13.008 1 44.25 16 SER B O 1
ATOM 1251 N N . LEU B 1 17 ? -10.383 1.42 11.812 1 47.88 17 LEU B N 1
ATOM 1252 C CA . LEU B 1 17 ? -9.391 1.646 12.859 1 47.88 17 LEU B CA 1
ATOM 1253 C C . LEU B 1 17 ? -10.062 1.892 14.203 1 47.88 17 LEU B C 1
ATOM 1255 O O . LEU B 1 17 ? -11.094 2.566 14.273 1 47.88 17 LEU B O 1
ATOM 1259 N N . ASP B 1 18 ? -9.945 0.921 15.047 1 47.44 18 ASP B N 1
ATOM 1260 C CA . ASP B 1 18 ? -10.484 1.163 16.375 1 47.44 18 ASP B CA 1
ATOM 1261 C C . ASP B 1 18 ? -10.188 2.586 16.844 1 47.44 18 ASP B C 1
ATOM 1263 O O . ASP B 1 18 ? -9.031 3.006 16.875 1 47.44 18 ASP B O 1
ATOM 1267 N N . GLU B 1 19 ? -11.234 3.428 16.672 1 51.66 19 GLU B N 1
ATOM 1268 C CA . GLU B 1 19 ? -11.211 4.773 17.25 1 51.66 19 GLU B CA 1
ATOM 1269 C C . GLU B 1 19 ? -10.352 4.832 18.5 1 51.66 19 GLU B C 1
ATOM 1271 O O . GLU B 1 19 ? -9.695 5.84 18.766 1 51.66 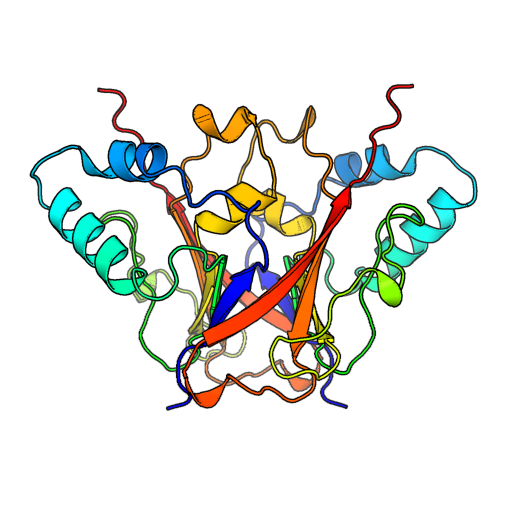19 GLU B O 1
ATOM 1276 N N . GLU B 1 20 ? -10.352 3.641 19.109 1 51.03 20 GLU B N 1
ATOM 1277 C CA . GLU B 1 20 ? -9.609 3.625 20.375 1 51.03 20 GLU B CA 1
ATOM 1278 C C . GLU B 1 20 ? -8.102 3.73 20.125 1 51.03 20 GLU B C 1
ATOM 1280 O O . GLU B 1 20 ? -7.391 4.395 20.875 1 51.03 20 GLU B O 1
ATOM 1285 N N . VAL B 1 21 ? -7.691 3.051 19.078 1 51.69 21 VAL B N 1
ATOM 1286 C CA . VAL B 1 21 ? -6.262 3.092 18.781 1 51.69 21 VAL B CA 1
ATOM 1287 C C . VAL B 1 21 ? -5.863 4.508 18.359 1 51.69 21 VAL B C 1
ATOM 1289 O O . VAL B 1 21 ? -4.844 5.027 18.812 1 51.69 21 VAL B O 1
ATOM 1292 N N . LEU B 1 22 ? -6.648 5.148 17.547 1 52.53 22 LEU B N 1
ATOM 1293 C CA . LEU B 1 22 ? -6.391 6.527 17.141 1 52.53 22 LEU B CA 1
ATOM 1294 C C . LEU B 1 22 ? -6.52 7.473 18.328 1 52.53 22 LEU B C 1
ATOM 1296 O O . LEU B 1 22 ? -5.723 8.406 18.469 1 52.53 22 LEU B O 1
ATOM 1300 N N . GLU B 1 23 ? -7.582 7.195 19.156 1 54.22 23 GLU B N 1
ATOM 1301 C CA . GLU B 1 23 ? -7.809 8.023 20.328 1 54.22 23 GLU B CA 1
ATOM 1302 C C . GLU B 1 23 ? -6.633 7.938 21.297 1 54.22 23 GLU B C 1
ATOM 1304 O O . GLU B 1 23 ? -6.277 8.93 21.938 1 54.22 23 GLU B O 1
ATOM 1309 N N . ALA B 1 24 ? -6.137 6.797 21.422 1 51.97 24 ALA B N 1
ATOM 1310 C CA . ALA B 1 24 ? -5.004 6.633 22.328 1 51.97 24 ALA B CA 1
ATOM 1311 C C . ALA B 1 24 ? -3.805 7.453 21.859 1 51.97 24 ALA B C 1
ATOM 1313 O O . ALA B 1 24 ? -2.992 7.891 22.672 1 51.97 24 ALA B O 1
ATOM 1314 N N . MET B 1 25 ? -3.895 7.707 20.656 1 47.41 25 MET B N 1
ATOM 1315 C CA . MET B 1 25 ? -2.822 8.539 20.125 1 47.41 25 MET B CA 1
ATOM 1316 C C . MET B 1 25 ? -3.08 10.016 20.406 1 47.41 25 MET B C 1
ATOM 1318 O O . MET B 1 25 ? -2.141 10.812 20.484 1 47.41 25 MET B O 1
ATOM 1322 N N . ALA B 1 26 ? -4.379 10.5 20.547 1 51.47 26 ALA B N 1
ATOM 1323 C CA . ALA B 1 26 ? -4.773 11.906 20.625 1 51.47 26 ALA B CA 1
ATOM 1324 C C . ALA B 1 26 ? -4.875 12.375 22.062 1 51.47 26 ALA B C 1
ATOM 1326 O O . ALA B 1 26 ? -5.188 13.539 22.328 1 51.47 26 ALA B O 1
ATOM 1327 N N . LYS B 1 27 ? -4.785 11.727 23.125 1 49.56 27 LYS B N 1
ATOM 1328 C CA . LYS B 1 27 ? -5.227 12.086 24.469 1 49.56 27 LYS B CA 1
ATOM 1329 C C . LYS B 1 27 ? -4.746 13.484 24.859 1 49.56 27 LYS B C 1
ATOM 1331 O O . LYS B 1 27 ? -5.168 14.031 25.875 1 49.56 27 LYS B O 1
ATOM 1336 N N . HIS B 1 28 ? -3.711 14.016 24.531 1 49.16 28 HIS B N 1
ATOM 1337 C CA . HIS B 1 28 ? -3.506 15.25 25.281 1 49.16 28 HIS B CA 1
ATOM 1338 C C . HIS B 1 28 ? -4.035 16.453 24.516 1 49.16 28 HIS B C 1
ATOM 1340 O O . HIS B 1 28 ? -3.889 16.531 23.297 1 49.16 28 HIS B O 1
ATOM 1346 N N . GLU B 1 29 ? -5.125 17.234 25.109 1 54.19 29 GLU B N 1
ATOM 1347 C CA . GLU B 1 29 ? -5.777 18.469 24.719 1 54.19 29 GLU B CA 1
ATOM 1348 C C . GLU B 1 29 ? -4.773 19.453 24.125 1 54.19 29 GLU B C 1
ATOM 1350 O O . GLU B 1 29 ? -5.012 20.672 24.109 1 54.19 29 GLU B O 1
ATOM 1355 N N . THR B 1 30 ? -3.451 19.031 23.672 1 69.06 30 THR B N 1
ATOM 1356 C CA . THR B 1 30 ? -2.254 19.734 23.234 1 69.06 30 THR B CA 1
ATOM 1357 C C . THR B 1 30 ? -2.207 19.844 21.719 1 69.06 30 THR B C 1
ATOM 1359 O O . THR B 1 30 ? -3.146 19.438 21.031 1 69.06 30 THR B O 1
ATOM 1362 N N . ARG B 1 31 ? -1.427 20.641 21.203 1 76.88 31 ARG B N 1
ATOM 1363 C CA . ARG B 1 31 ? -1.071 20.766 19.797 1 76.88 31 ARG B CA 1
ATOM 1364 C C . ARG B 1 31 ? -1.24 19.438 19.062 1 76.88 31 ARG B C 1
ATOM 1366 O O . ARG B 1 31 ? -1.76 19.391 17.938 1 76.88 31 ARG B O 1
ATOM 1373 N N . GLU B 1 32 ? -1.051 18.406 19.656 1 82 32 GLU B N 1
ATOM 1374 C CA . GLU B 1 32 ? -1.172 17.062 19.078 1 82 32 GLU B CA 1
ATOM 1375 C C . GLU B 1 32 ? -2.635 16.688 18.875 1 82 32 GLU B C 1
ATOM 1377 O O . GLU B 1 32 ? -2.98 16.031 17.891 1 82 32 GLU B O 1
ATOM 1382 N N . ASP B 1 33 ? -3.457 17.203 19.656 1 82.94 33 ASP B N 1
ATOM 1383 C CA . ASP B 1 33 ? -4.883 16.922 19.547 1 82.94 33 ASP B CA 1
ATOM 1384 C C . ASP B 1 33 ? -5.473 17.578 18.297 1 82.94 33 ASP B C 1
ATOM 1386 O O . ASP B 1 33 ? -6.305 16.984 17.609 1 82.94 33 ASP B O 1
ATOM 1390 N N . LYS B 1 34 ? -5.086 18.766 18.125 1 87.44 34 LYS B N 1
ATOM 1391 C CA . LYS B 1 34 ? -5.594 19.5 16.953 1 87.44 34 LYS B CA 1
ATOM 1392 C C . LYS B 1 34 ? -5.168 18.812 15.664 1 87.44 34 LYS B C 1
ATOM 1394 O O . LYS B 1 34 ? -5.961 18.703 14.727 1 87.44 34 LYS B O 1
ATOM 1399 N N . ILE B 1 35 ? -3.986 18.438 15.617 1 88.62 35 ILE B N 1
ATOM 1400 C CA . ILE B 1 35 ? -3.469 17.781 14.414 1 88.62 35 ILE B CA 1
ATOM 1401 C C . ILE B 1 35 ? -4.203 16.453 14.188 1 88.62 35 ILE B C 1
ATOM 1403 O O . ILE B 1 35 ? -4.586 16.141 13.062 1 88.62 35 ILE B O 1
ATOM 1407 N N . PHE B 1 36 ? -4.398 15.766 15.219 1 87.12 36 PHE B N 1
ATOM 1408 C CA . PHE B 1 36 ? -5.125 14.508 15.125 1 87.12 36 PHE B CA 1
ATOM 1409 C C . PHE B 1 36 ? -6.559 14.742 14.664 1 87.12 36 PHE B C 1
ATOM 1411 O O . PHE B 1 36 ? -7.082 13.984 13.836 1 87.12 36 PHE B O 1
ATOM 1418 N N . GLN B 1 37 ? -7.172 15.766 15.172 1 89 37 GLN B N 1
ATOM 1419 C CA . GLN B 1 37 ? -8.523 16.094 14.734 1 89 37 GLN B CA 1
ATOM 1420 C C . GLN B 1 37 ? -8.555 16.469 13.258 1 89 37 GLN B C 1
ATOM 1422 O O . GLN B 1 37 ? -9.484 16.094 12.539 1 89 37 GLN B O 1
ATOM 1427 N N . LYS B 1 38 ? -7.609 17.203 12.836 1 90.31 38 LYS B N 1
ATOM 1428 C CA . LYS B 1 38 ? -7.508 17.516 11.414 1 90.31 38 LYS B CA 1
ATOM 1429 C C . LYS B 1 38 ? -7.383 16.25 10.57 1 90.31 38 LYS B C 1
ATOM 1431 O O . LYS B 1 38 ? -8.016 16.125 9.523 1 90.31 38 LYS B O 1
ATOM 1436 N N . PHE B 1 39 ? -6.535 15.367 11.039 1 91.69 39 PHE B N 1
ATOM 1437 C CA . PHE B 1 39 ? -6.395 14.078 10.375 1 91.69 39 PHE B CA 1
ATOM 1438 C C . PHE B 1 39 ? -7.738 13.367 10.273 1 91.69 39 PHE B C 1
ATOM 1440 O O . PHE B 1 39 ? -8.141 12.945 9.188 1 91.69 39 PHE B O 1
ATOM 1447 N N . LYS B 1 40 ? -8.414 13.32 11.328 1 88.31 40 LYS B N 1
ATOM 1448 C CA . LYS B 1 40 ? -9.703 12.641 11.375 1 88.31 40 LYS B CA 1
ATOM 1449 C C . LYS B 1 40 ? -10.703 13.289 10.414 1 88.31 40 LYS B C 1
ATOM 1451 O O . LYS B 1 40 ? -11.422 12.594 9.703 1 88.31 40 LYS B O 1
ATOM 1456 N N . ASN B 1 41 ? -10.68 14.586 10.43 1 91.56 41 ASN B N 1
ATOM 1457 C CA . ASN B 1 41 ? -11.594 15.312 9.555 1 91.56 41 ASN B CA 1
ATOM 1458 C C . ASN B 1 41 ? -11.281 15.055 8.086 1 91.56 41 ASN B C 1
ATOM 1460 O O . ASN B 1 41 ? -12.195 14.914 7.27 1 91.56 41 ASN B O 1
ATOM 1464 N N . ARG B 1 42 ? -10.086 15.016 7.754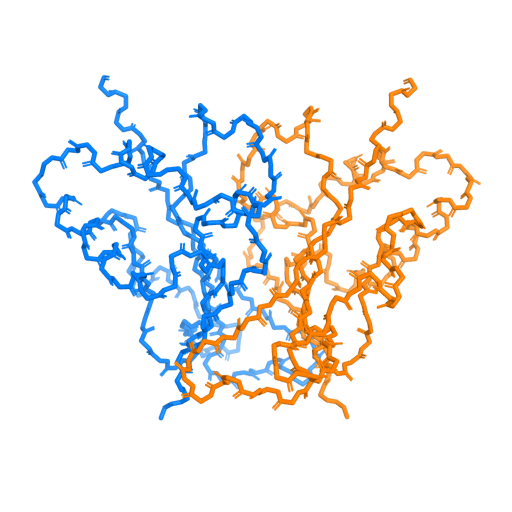 1 90.25 42 ARG B N 1
ATOM 1465 C CA . ARG B 1 42 ? -9.664 14.836 6.367 1 90.25 42 ARG B CA 1
ATOM 1466 C C . ARG B 1 42 ? -10.078 13.469 5.844 1 90.25 42 ARG B C 1
ATOM 1468 O O . ARG B 1 42 ? -10.438 13.328 4.676 1 90.25 42 ARG B O 1
ATOM 1475 N N . ILE B 1 43 ? -10.031 12.492 6.734 1 88.88 43 ILE B N 1
ATOM 1476 C CA . ILE B 1 43 ? -10.305 11.148 6.234 1 88.88 43 ILE B CA 1
ATOM 1477 C C . ILE B 1 43 ? -11.758 10.781 6.52 1 88.88 43 ILE B C 1
ATOM 1479 O O . ILE B 1 43 ? -12.188 9.656 6.25 1 88.88 43 ILE B O 1
ATOM 1483 N N . ALA B 1 44 ? -12.555 11.656 6.984 1 88.62 44 ALA B N 1
ATOM 1484 C CA . ALA B 1 44 ? -13.922 11.391 7.422 1 88.62 44 ALA B CA 1
ATOM 1485 C C . ALA B 1 44 ? -14.773 10.875 6.266 1 88.62 44 ALA B C 1
ATOM 1487 O O . ALA B 1 44 ? -15.672 10.047 6.469 1 88.62 44 ALA B O 1
ATOM 1488 N N . ALA B 1 45 ? -14.562 11.336 5.094 1 83.75 45 ALA B N 1
ATOM 1489 C CA . ALA B 1 45 ? -15.352 10.891 3.941 1 83.75 45 ALA B CA 1
ATOM 1490 C C . ALA B 1 45 ? -15.102 9.422 3.637 1 83.75 45 ALA B C 1
ATOM 1492 O O . ALA B 1 45 ? -16 8.703 3.213 1 83.75 45 ALA B O 1
ATOM 1493 N N . GLU B 1 46 ? -13.797 8.961 3.842 1 85.12 46 GLU B N 1
ATOM 1494 C CA . GLU B 1 46 ? -13.43 7.562 3.631 1 85.12 46 GLU B CA 1
ATOM 1495 C C . GLU B 1 46 ? -12.578 7.039 4.785 1 85.12 46 GLU B C 1
ATOM 1497 O O . GLU B 1 46 ? -11.398 6.738 4.602 1 85.12 46 GLU B O 1
ATOM 1502 N N . PRO B 1 47 ? -13.242 6.777 5.891 1 84.75 47 PRO B N 1
ATOM 1503 C CA . PRO B 1 47 ? -12.492 6.426 7.102 1 84.75 47 PRO B CA 1
ATOM 1504 C C . PRO B 1 47 ? -11.797 5.074 6.992 1 84.75 47 PRO B C 1
ATOM 1506 O O . PRO B 1 47 ? -10.867 4.793 7.75 1 84.75 47 PRO B O 1
ATOM 1509 N N . GLU B 1 48 ? -12.234 4.332 6.051 1 82.06 48 GLU B N 1
ATOM 1510 C CA . GLU B 1 48 ? -11.656 3 5.922 1 82.06 48 GLU B CA 1
ATOM 1511 C C . GLU B 1 48 ? -10.562 2.973 4.855 1 82.06 48 GLU B C 1
ATOM 1513 O O . GLU B 1 48 ? -9.992 1.919 4.574 1 82.06 48 GLU B O 1
ATOM 1518 N N . GLN B 1 49 ? -10.312 4.105 4.32 1 88.5 49 GLN B N 1
ATOM 1519 C CA . GLN B 1 49 ? -9.328 4.109 3.24 1 88.5 49 GLN B CA 1
ATOM 1520 C C . GLN B 1 49 ? -7.988 3.553 3.711 1 88.5 49 GLN B C 1
ATOM 1522 O O . GLN B 1 49 ? -7.551 3.842 4.828 1 88.5 49 GLN B O 1
ATOM 1527 N N . ILE B 1 50 ? -7.344 2.738 2.912 1 88.06 50 ILE B N 1
ATOM 1528 C CA . ILE B 1 50 ? -6.082 2.119 3.303 1 88.06 50 ILE B CA 1
ATOM 1529 C C . ILE B 1 50 ? -4.938 2.727 2.496 1 88.06 50 ILE B C 1
ATOM 1531 O O . ILE B 1 50 ? -3.766 2.545 2.834 1 88.06 50 ILE B O 1
ATOM 1535 N N . LEU B 1 51 ? -5.215 3.223 1.441 1 91.81 51 LEU B N 1
ATOM 1536 C CA . LEU B 1 51 ? -4.242 3.869 0.567 1 91.81 51 LEU B CA 1
ATOM 1537 C C . LEU B 1 51 ? -4.801 5.164 -0.006 1 91.81 51 LEU B C 1
ATOM 1539 O O . LEU B 1 51 ? -5.965 5.219 -0.412 1 91.81 51 LEU B O 1
ATOM 1543 N N . ARG B 1 52 ? -4.047 6.18 -0.001 1 93.31 52 ARG B N 1
ATOM 1544 C CA . ARG B 1 52 ? -4.383 7.473 -0.594 1 93.31 52 ARG B CA 1
ATOM 1545 C C . ARG B 1 52 ? -3.359 7.875 -1.649 1 93.31 52 ARG B C 1
ATOM 1547 O O . ARG B 1 52 ? -2.227 8.227 -1.319 1 93.31 52 ARG B O 1
ATOM 1554 N N . TYR B 1 53 ? -3.752 7.684 -2.875 1 91.5 53 TYR B N 1
ATOM 1555 C CA . TYR B 1 53 ? -2.914 8.109 -3.99 1 91.5 53 TYR B CA 1
ATOM 1556 C C . TYR B 1 53 ? -3.135 9.586 -4.305 1 91.5 53 TYR B C 1
ATOM 1558 O O . TYR B 1 53 ? -4.266 10.008 -4.555 1 91.5 53 TYR B O 1
ATOM 1566 N N . CYS B 1 54 ? -2.146 10.43 -4.352 1 93.56 54 CYS B N 1
ATOM 1567 C CA . CYS B 1 54 ? -2.295 11.867 -4.508 1 93.56 54 CYS B CA 1
ATOM 1568 C C . CYS B 1 54 ? -1.041 12.484 -5.121 1 93.56 54 CYS B C 1
ATOM 1570 O O . CYS B 1 54 ? -0.529 13.484 -4.621 1 93.56 54 CYS B O 1
ATOM 1572 N N . ARG B 1 55 ? -0.617 11.766 -6.156 1 89.56 55 ARG B N 1
ATOM 1573 C CA . ARG B 1 55 ? 0.573 12.305 -6.805 1 89.56 55 ARG B CA 1
ATOM 1574 C C . ARG B 1 55 ? 0.313 13.703 -7.352 1 89.56 55 ARG B C 1
ATOM 1576 O O . ARG B 1 55 ? -0.588 13.898 -8.172 1 89.56 55 ARG B O 1
ATOM 1583 N N . GLY B 1 56 ? 1.116 14.625 -6.953 1 85.5 56 GLY B N 1
ATOM 1584 C CA . GLY B 1 56 ? 0.971 16 -7.422 1 85.5 56 GLY B CA 1
ATOM 1585 C C . GLY B 1 56 ? -0.216 16.719 -6.812 1 85.5 56 GLY B C 1
ATOM 1586 O O . GLY B 1 56 ? -0.563 17.828 -7.234 1 85.5 56 GLY B O 1
ATOM 1587 N N . GLY B 1 57 ? -0.91 16.062 -5.914 1 88.56 57 GLY B N 1
ATOM 1588 C CA . GLY B 1 57 ? -2.066 16.641 -5.258 1 88.56 57 GLY B CA 1
ATOM 1589 C C . GLY B 1 57 ? -1.733 17.281 -3.922 1 88.56 57 GLY B C 1
ATOM 1590 O O . GLY B 1 57 ? -0.723 17.984 -3.795 1 88.56 57 GLY B O 1
ATOM 1591 N N . GLU B 1 58 ? -2.818 17 -3.053 1 87.69 58 GLU B N 1
ATOM 1592 C CA . GLU B 1 58 ? -2.645 17.531 -1.704 1 87.69 58 GLU B CA 1
ATOM 1593 C C . GLU B 1 58 ? -1.626 16.719 -0.917 1 87.69 58 GLU B C 1
ATOM 1595 O O . GLU B 1 58 ? -1.624 15.484 -0.989 1 87.69 58 GLU B O 1
ATOM 1600 N N . GLY B 1 59 ? -0.614 17.156 -0.486 1 92.56 59 GLY B N 1
ATOM 1601 C CA . GLY B 1 59 ? 0.423 16.562 0.353 1 92.56 59 GLY B CA 1
ATOM 1602 C C . GLY B 1 59 ? -0.098 15.492 1.286 1 92.56 59 GLY B C 1
ATOM 1603 O O . GLY B 1 59 ? -1.284 15.156 1.257 1 92.56 59 GLY B O 1
ATOM 1604 N N . PRO B 1 60 ? 0.736 14.891 2.008 1 95.75 60 PRO B N 1
ATOM 1605 C CA . PRO B 1 60 ? 0.35 13.844 2.955 1 95.75 60 PRO B CA 1
ATOM 1606 C C . PRO B 1 60 ? -0.571 14.352 4.059 1 95.75 60 PRO B C 1
ATOM 1608 O O . PRO B 1 60 ? -0.551 15.547 4.383 1 95.75 60 PRO B O 1
ATOM 1611 N N . ILE B 1 61 ? -1.385 13.414 4.52 1 94.62 61 ILE B N 1
ATOM 1612 C CA . ILE B 1 61 ? -2.184 13.664 5.719 1 94.62 61 ILE B CA 1
ATOM 1613 C C . ILE B 1 61 ? -1.458 13.109 6.941 1 94.62 61 ILE B C 1
ATOM 1615 O O . ILE B 1 61 ? -1.303 11.898 7.086 1 94.62 61 ILE B O 1
ATOM 1619 N N . TRP B 1 62 ? -1.039 13.977 7.793 1 93.75 62 TRP B N 1
ATOM 1620 C CA . TRP B 1 62 ? -0.225 13.578 8.938 1 93.75 62 TRP B CA 1
ATOM 1621 C C . TRP B 1 62 ? -1.097 13.32 10.156 1 93.75 62 TRP B C 1
ATOM 1623 O O . TRP B 1 62 ? -2.045 14.062 10.422 1 93.75 62 TRP B O 1
ATOM 1633 N N . ILE B 1 63 ? -0.72 12.344 10.859 1 89.62 63 ILE B N 1
ATOM 1634 C CA . ILE B 1 63 ? -1.467 11.922 12.039 1 89.62 63 ILE B CA 1
ATOM 1635 C C . ILE B 1 63 ? -0.994 12.711 13.258 1 89.62 63 ILE B C 1
ATOM 1637 O O . ILE B 1 63 ? -1.771 12.961 14.18 1 89.62 63 ILE B O 1
ATOM 1641 N N . SER B 1 64 ? 0.217 13.031 13.266 1 89.06 64 SER B N 1
ATOM 1642 C CA . SER B 1 64 ? 0.857 13.742 14.359 1 89.06 64 SER B CA 1
ATOM 1643 C C . SER B 1 64 ? 1.647 14.945 13.859 1 89.06 64 SER B C 1
ATOM 1645 O O . SER B 1 64 ? 2.107 14.953 12.711 1 89.06 64 SER B O 1
ATOM 1647 N N . GLY B 1 65 ? 1.786 15.859 14.695 1 90.38 65 GLY B N 1
ATOM 1648 C CA . GLY B 1 65 ? 2.656 16.969 14.367 1 90.38 65 GLY B CA 1
ATOM 1649 C C . GLY B 1 65 ? 4.129 16.641 14.492 1 90.38 65 GLY B C 1
ATOM 1650 O O . GLY B 1 65 ? 4.988 17.422 14.086 1 90.38 65 GLY B O 1
ATOM 1651 N N . GLU B 1 66 ? 4.359 15.477 15.047 1 90 66 GLU B N 1
ATOM 1652 C CA . GLU B 1 66 ? 5.734 15.031 15.227 1 90 66 GLU B CA 1
ATOM 1653 C C . GLU B 1 66 ? 6.18 14.141 14.07 1 90 66 GLU B C 1
ATOM 1655 O O . GLU B 1 66 ? 5.348 13.539 13.391 1 90 66 GLU B O 1
ATOM 1660 N N . ASN B 1 67 ? 7.52 14.117 13.797 1 92.19 67 ASN B N 1
ATOM 1661 C CA . ASN B 1 67 ? 8.148 13.227 12.828 1 92.19 67 ASN B CA 1
ATOM 1662 C C . ASN B 1 67 ? 7.613 13.477 11.414 1 92.19 67 ASN B C 1
ATOM 1664 O O . ASN B 1 67 ? 7.332 12.531 10.68 1 92.19 67 ASN B O 1
ATOM 1668 N N . ILE B 1 68 ? 7.312 14.656 11.172 1 94.06 68 ILE B N 1
ATOM 1669 C CA . ILE B 1 68 ? 7.07 15.102 9.805 1 94.06 68 ILE B CA 1
ATOM 1670 C C . ILE B 1 68 ? 8.398 15.445 9.125 1 94.06 68 ILE B C 1
ATOM 1672 O O . ILE B 1 68 ? 9.195 16.219 9.672 1 94.06 68 ILE B O 1
ATOM 1676 N N . PRO B 1 69 ? 8.594 14.883 8.031 1 95 69 PRO B N 1
ATOM 1677 C CA . PRO B 1 69 ? 9.898 15.156 7.422 1 95 69 PRO B CA 1
ATOM 1678 C C . PRO B 1 69 ? 10.023 16.578 6.891 1 95 69 PRO B C 1
ATOM 1680 O O . PRO B 1 69 ? 9.07 17.109 6.316 1 95 69 PRO B O 1
ATOM 1683 N N . ARG B 1 70 ? 11.219 17.156 7.152 1 95 70 ARG B N 1
ATOM 1684 C CA . ARG B 1 70 ? 11.57 18.375 6.441 1 95 70 ARG B CA 1
ATOM 1685 C C . ARG B 1 70 ? 11.953 18.078 4.996 1 95 70 ARG B C 1
ATOM 1687 O O . ARG B 1 70 ? 12.359 16.969 4.668 1 95 70 ARG B O 1
ATOM 1694 N N . MET B 1 71 ? 11.852 19.094 4.129 1 91.81 71 MET B N 1
ATOM 1695 C CA . MET B 1 71 ? 12.133 18.922 2.709 1 91.81 71 MET B CA 1
ATOM 1696 C C . MET B 1 71 ? 13.539 18.375 2.502 1 91.81 71 MET B C 1
ATOM 1698 O O . MET B 1 71 ? 13.758 17.516 1.64 1 91.81 71 MET B O 1
ATOM 1702 N N . LYS B 1 72 ? 14.508 18.797 3.271 1 94.25 72 LYS B N 1
ATOM 1703 C CA . LYS B 1 72 ? 15.914 18.406 3.121 1 94.25 72 LYS B CA 1
ATOM 1704 C C . LYS B 1 72 ? 16.125 16.953 3.506 1 94.25 72 LYS B C 1
ATOM 1706 O O . LYS B 1 72 ? 17.172 16.375 3.201 1 94.25 72 LYS B O 1
ATOM 1711 N N . GLU B 1 73 ? 15.172 16.344 4.285 1 95.62 73 GLU B N 1
ATOM 1712 C CA . GLU B 1 73 ? 15.289 14.961 4.727 1 95.62 73 GLU B CA 1
ATOM 1713 C C . GLU B 1 73 ? 14.82 13.992 3.645 1 95.62 73 GLU B C 1
ATOM 1715 O O . GLU B 1 73 ? 14.969 12.773 3.783 1 95.62 73 GLU B O 1
ATOM 1720 N N . ILE B 1 74 ? 14.219 14.539 2.637 1 95.44 74 ILE B N 1
ATOM 1721 C CA . ILE B 1 74 ? 13.836 13.734 1.487 1 95.44 74 ILE B CA 1
ATOM 1722 C C . ILE B 1 74 ? 14.938 13.773 0.431 1 95.44 74 ILE B C 1
ATOM 1724 O O . ILE B 1 74 ? 15.18 14.82 -0.182 1 95.44 74 ILE B O 1
ATOM 1728 N N . PRO B 1 75 ? 15.625 12.703 0.247 1 95.75 75 PRO B N 1
ATOM 1729 C CA . PRO B 1 75 ? 16.719 12.719 -0.732 1 95.75 75 PRO B CA 1
ATOM 1730 C C . PRO B 1 75 ? 16.219 12.898 -2.164 1 95.75 75 PRO B C 1
ATOM 1732 O O . PRO B 1 75 ? 15.109 12.469 -2.496 1 95.75 75 PRO B O 1
ATOM 1735 N N . ASN B 1 76 ? 17.078 13.43 -2.963 1 96.19 76 ASN B N 1
ATOM 1736 C CA . ASN B 1 76 ? 16.781 13.508 -4.391 1 96.19 76 ASN B CA 1
ATOM 1737 C C . ASN B 1 76 ? 16.781 12.125 -5.039 1 96.19 76 ASN B C 1
ATOM 1739 O O . ASN B 1 76 ? 17.359 11.18 -4.488 1 96.19 76 ASN B O 1
ATOM 1743 N N . CYS B 1 77 ? 16.016 12.117 -6.125 1 94.69 77 CYS B N 1
ATOM 1744 C CA . CYS B 1 77 ? 16.109 10.922 -6.957 1 94.69 77 CYS B CA 1
ATOM 1745 C C . CYS B 1 77 ? 17.531 10.727 -7.465 1 94.69 77 CYS B C 1
ATOM 1747 O O . CYS B 1 77 ? 18.312 11.68 -7.512 1 94.69 77 CYS B O 1
ATOM 1749 N N . SER B 1 78 ? 17.844 9.453 -7.848 1 92.62 78 SER B N 1
ATOM 1750 C CA . SER B 1 78 ? 19.172 9.164 -8.367 1 92.62 78 SER B CA 1
ATOM 1751 C C . SER B 1 78 ? 19.453 9.961 -9.641 1 92.62 78 SER B C 1
ATOM 1753 O O . SER B 1 78 ? 20.609 10.219 -9.977 1 92.62 78 SER B O 1
ATOM 1755 N N . CYS B 1 79 ? 18.547 10.375 -10.289 1 95.19 79 CYS B N 1
ATOM 1756 C CA . CYS B 1 79 ? 18.703 11.141 -11.523 1 95.19 79 CYS B CA 1
ATOM 1757 C C . CYS B 1 79 ? 18.953 12.617 -11.219 1 95.19 79 CYS B C 1
ATOM 1759 O O . CYS B 1 79 ? 19.219 13.398 -12.125 1 95.19 79 CYS B O 1
ATOM 1761 N N . GLY B 1 80 ? 18.828 12.984 -9.992 1 96.69 80 GLY B N 1
ATOM 1762 C CA . GLY B 1 80 ? 19.094 14.359 -9.586 1 96.69 80 GLY B CA 1
ATOM 1763 C C . GLY B 1 80 ? 17.844 15.164 -9.328 1 96.69 80 GLY B C 1
ATOM 1764 O O . GLY B 1 80 ? 17.891 16.203 -8.656 1 96.69 80 GLY B O 1
ATOM 1765 N N . ALA B 1 81 ? 16.719 14.742 -9.773 1 97 81 ALA B N 1
ATOM 1766 C CA . ALA B 1 81 ? 15.453 15.445 -9.586 1 97 81 ALA B CA 1
ATOM 1767 C C . ALA B 1 81 ? 14.953 15.305 -8.148 1 97 81 ALA B C 1
ATOM 1769 O O . ALA B 1 81 ? 15.305 14.352 -7.457 1 97 81 ALA B O 1
ATOM 1770 N N . GLN B 1 82 ? 14.156 16.234 -7.719 1 96.62 82 GLN B N 1
ATOM 1771 C CA . GLN B 1 82 ? 13.484 16.125 -6.43 1 96.62 82 GLN B CA 1
ATOM 1772 C C . GLN B 1 82 ? 12.453 15 -6.441 1 96.62 82 GLN B C 1
ATOM 1774 O O . GLN B 1 82 ? 11.969 14.602 -7.508 1 96.62 82 GLN B O 1
ATOM 1779 N N . ARG B 1 83 ? 12.234 14.477 -5.277 1 95.94 83 ARG B N 1
ATOM 1780 C CA . ARG B 1 83 ? 11.109 13.562 -5.125 1 95.94 83 ARG B CA 1
ATOM 1781 C C . ARG B 1 83 ? 9.859 14.297 -4.676 1 95.94 83 ARG B C 1
ATOM 1783 O O . ARG B 1 83 ? 9.945 15.375 -4.082 1 95.94 83 ARG B O 1
ATOM 1790 N N . MET B 1 84 ? 8.758 13.75 -5.098 1 95.44 84 MET B N 1
ATOM 1791 C CA . MET B 1 84 ? 7.477 14.32 -4.676 1 95.44 84 MET B CA 1
ATOM 1792 C C . MET B 1 84 ? 6.574 13.242 -4.078 1 95.44 84 MET B C 1
ATOM 1794 O O . MET B 1 84 ? 6.762 12.055 -4.336 1 95.44 84 MET B O 1
ATOM 1798 N N . PHE B 1 85 ? 5.613 13.758 -3.256 1 96.19 85 PHE B N 1
ATOM 1799 C CA . PHE B 1 85 ? 4.633 12.859 -2.654 1 96.19 85 PHE B CA 1
ATOM 1800 C C . PHE B 1 85 ? 3.814 12.156 -3.729 1 96.19 85 PHE B C 1
ATOM 1802 O O . PHE B 1 85 ? 3.297 12.797 -4.645 1 96.19 85 PHE B O 1
ATOM 1809 N N . GLU B 1 86 ? 3.805 10.883 -3.586 1 94.5 86 GLU B N 1
ATOM 1810 C CA . GLU B 1 86 ? 3.004 10.117 -4.535 1 94.5 86 GLU B CA 1
ATOM 1811 C C . GLU B 1 86 ? 1.77 9.523 -3.861 1 94.5 86 GLU B C 1
ATOM 1813 O O . GLU B 1 86 ? 0.643 9.758 -4.305 1 94.5 86 GLU B O 1
ATOM 1818 N N . PHE B 1 87 ? 1.944 8.766 -2.838 1 94.69 87 PHE B N 1
ATOM 1819 C CA . PHE B 1 87 ? 0.824 8.18 -2.113 1 94.69 87 PHE B CA 1
ATOM 1820 C C . PHE B 1 87 ? 1.21 7.875 -0.669 1 94.69 87 PHE B C 1
ATOM 1822 O O . PHE B 1 87 ? 2.379 8 -0.296 1 94.69 87 PHE B O 1
ATOM 1829 N N . GLN B 1 88 ? 0.237 7.586 0.162 1 94.38 88 GLN B N 1
ATOM 1830 C CA . GLN B 1 88 ? 0.524 7.188 1.535 1 94.38 88 GLN B CA 1
ATOM 1831 C C . GLN B 1 88 ? -0.338 6 1.953 1 94.38 88 GLN B C 1
ATOM 1833 O O . GLN B 1 88 ? -1.465 5.844 1.478 1 94.38 88 GLN B O 1
ATOM 1838 N N . VAL B 1 89 ? 0.263 5.117 2.74 1 90.94 89 VAL B N 1
ATOM 1839 C CA . VAL B 1 89 ? -0.435 4 3.367 1 90.94 89 VAL B CA 1
ATOM 1840 C C . VAL B 1 89 ? -1.06 4.453 4.684 1 90.94 89 VAL B C 1
ATOM 1842 O O . VAL B 1 89 ? -0.369 4.984 5.555 1 90.94 89 VAL B O 1
ATOM 1845 N N . MET B 1 90 ? -2.318 4.242 4.727 1 90.06 90 MET B N 1
ATOM 1846 C CA . MET B 1 90 ? -3.068 4.715 5.887 1 90.06 90 MET B CA 1
ATOM 1847 C C . MET B 1 90 ? -3.08 3.668 6.996 1 90.06 90 MET B C 1
ATOM 1849 O O . MET B 1 90 ? -2.908 2.477 6.73 1 90.06 90 MET B O 1
ATOM 1853 N N . PRO B 1 91 ? -3.201 4.129 8.219 1 83.25 91 PRO B N 1
ATOM 1854 C CA . PRO B 1 91 ? -3.141 3.178 9.328 1 83.25 91 PRO B CA 1
ATOM 1855 C C . PRO B 1 91 ? -4.23 2.111 9.258 1 83.25 91 PRO B C 1
ATOM 1857 O O . PRO B 1 91 ? -4.074 1.021 9.812 1 83.25 91 PRO B O 1
ATOM 1860 N N . GLN B 1 92 ? -5.219 2.359 8.492 1 80.88 92 GLN B N 1
ATOM 1861 C CA . GLN B 1 92 ? -6.352 1.445 8.391 1 80.88 92 GLN B CA 1
ATOM 1862 C C . GLN B 1 92 ? -5.938 0.125 7.746 1 80.88 92 GLN B C 1
ATOM 1864 O O . GLN B 1 92 ? -6.641 -0.879 7.871 1 80.88 92 GLN B O 1
ATOM 1869 N N . LEU B 1 93 ? -4.777 0.195 7.039 1 81.06 93 LEU B N 1
ATOM 1870 C CA . LEU B 1 93 ? -4.273 -1.028 6.426 1 81.06 93 LEU B CA 1
ATOM 1871 C C . LEU B 1 93 ? -4 -2.094 7.484 1 81.06 93 LEU B C 1
ATOM 1873 O O . LEU B 1 93 ? -4.191 -3.285 7.23 1 81.06 93 LEU B O 1
ATOM 1877 N N . LEU B 1 94 ? -3.605 -1.72 8.594 1 75.38 94 LEU B N 1
ATOM 1878 C CA . LEU B 1 94 ? -3.236 -2.635 9.664 1 75.38 94 LEU B CA 1
ATOM 1879 C C . LEU B 1 94 ? -4.426 -3.5 10.078 1 75.38 94 LEU B C 1
ATOM 1881 O O . LEU B 1 94 ? -4.25 -4.648 10.484 1 75.38 94 LEU B O 1
ATOM 1885 N N . ASN B 1 95 ? -5.551 -2.975 9.898 1 70.25 95 ASN B N 1
ATOM 1886 C CA . ASN B 1 95 ? -6.746 -3.746 10.219 1 70.25 95 ASN B CA 1
ATOM 1887 C C . ASN B 1 95 ? -6.898 -4.953 9.297 1 70.25 95 ASN B C 1
ATOM 1889 O O . ASN B 1 95 ? -7.441 -5.984 9.703 1 70.25 95 ASN B O 1
ATOM 1893 N N . HIS B 1 96 ? -6.379 -4.836 8.203 1 70 96 HIS B N 1
ATOM 1894 C CA . HIS B 1 96 ? -6.508 -5.918 7.234 1 70 96 HIS B CA 1
ATOM 1895 C C . HIS B 1 96 ? -5.398 -6.949 7.406 1 70 96 HIS B C 1
ATOM 1897 O O . HIS B 1 96 ? -5.559 -8.109 7.027 1 70 96 HIS B O 1
ATOM 1903 N N . LEU B 1 97 ? -4.332 -6.461 7.898 1 67.75 97 LEU B N 1
ATOM 1904 C CA . LEU B 1 97 ? -3.201 -7.363 8.094 1 67.75 97 LEU B CA 1
ATOM 1905 C C . LEU B 1 97 ? -3.363 -8.172 9.375 1 67.75 97 LEU B C 1
ATOM 1907 O O . LEU B 1 97 ? -2.623 -9.133 9.609 1 67.75 97 LEU B O 1
ATOM 1911 N N . LYS B 1 98 ? -4.598 -8.109 10.047 1 59.88 98 LYS B N 1
ATOM 1912 C CA . LYS B 1 98 ? -4.918 -8.82 11.281 1 59.88 98 LYS B CA 1
ATOM 1913 C C . LYS B 1 98 ? -3.684 -8.969 12.164 1 59.88 98 LYS B C 1
ATOM 1915 O O . LYS B 1 98 ? -3.451 -10.039 12.742 1 59.88 98 LYS B O 1
ATOM 1920 N N . VAL B 1 99 ? -2.875 -8.086 12.031 1 53.66 99 VAL B N 1
ATOM 1921 C CA . VAL B 1 99 ? -1.723 -8.141 12.922 1 53.66 99 VAL B CA 1
ATOM 1922 C C . VAL B 1 99 ? -2.186 -8.023 14.375 1 53.66 99 VAL B C 1
ATOM 1924 O O . VAL B 1 99 ? -2.75 -6.996 14.766 1 53.66 99 VAL B O 1
ATOM 1927 N N . ASP B 1 100 ? -2.857 -9.086 14.875 1 48.94 100 ASP B N 1
ATOM 1928 C CA . ASP B 1 100 ? -3.393 -9.18 16.234 1 48.94 100 ASP B CA 1
ATOM 1929 C C . ASP B 1 100 ? -2.549 -8.367 17.219 1 48.94 100 ASP B C 1
ATOM 1931 O O . ASP B 1 100 ? -3.068 -7.836 18.203 1 48.94 100 ASP B O 1
ATOM 1935 N N . SER B 1 101 ? -1.303 -8.586 17.141 1 45.94 101 SER B N 1
ATOM 1936 C CA . SER B 1 101 ? -0.489 -8.031 18.219 1 45.94 101 SER B CA 1
ATOM 1937 C C . SER B 1 101 ? -0.204 -6.551 17.984 1 45.94 101 SER B C 1
ATOM 1939 O O . SER B 1 101 ? 0.88 -6.062 18.297 1 45.94 101 SER B O 1
ATOM 1941 N N . LEU B 1 102 ? -0.923 -5.926 17.094 1 47.62 102 LEU B N 1
ATOM 1942 C CA . LEU B 1 102 ? -0.703 -4.496 16.906 1 47.62 102 LEU B CA 1
ATOM 1943 C C . LEU B 1 102 ? -0.814 -3.744 18.234 1 47.62 102 LEU B C 1
ATOM 1945 O O . LEU B 1 102 ? -0.295 -2.635 18.359 1 47.62 102 LEU B O 1
ATOM 1949 N N . GLU B 1 103 ? -1.626 -4.297 19.156 1 44.28 103 GLU B N 1
ATOM 1950 C CA . GLU B 1 103 ? -1.881 -3.48 20.344 1 44.28 103 GLU B CA 1
ATOM 1951 C C . GLU B 1 103 ? -0.582 -2.932 20.922 1 44.28 103 GLU B C 1
ATOM 1953 O O . GLU B 1 103 ? -0.535 -1.789 21.375 1 44.28 103 GLU B O 1
ATOM 1958 N N . GLU B 1 104 ? 0.333 -3.822 21.156 1 47.56 104 GLU B N 1
ATOM 1959 C CA . GLU B 1 104 ? 1.358 -3.336 22.078 1 47.56 104 GLU B CA 1
ATOM 1960 C C . GLU B 1 104 ? 2.529 -2.719 21.312 1 47.56 104 GLU B C 1
ATOM 1962 O O . GLU B 1 104 ? 3.365 -2.033 21.906 1 47.56 104 GLU B O 1
ATOM 1967 N N . SER B 1 105 ? 2.529 -2.777 19.891 1 49.59 105 SER B N 1
ATOM 1968 C CA . SER B 1 105 ? 3.857 -2.332 19.484 1 49.59 105 SER B CA 1
ATOM 1969 C C . SER B 1 105 ? 3.805 -1.58 18.156 1 49.59 105 SER B C 1
ATOM 1971 O O . SER B 1 105 ? 4.836 -1.128 17.641 1 49.59 105 SER B O 1
ATOM 1973 N N . ILE B 1 106 ? 2.6 -1.528 17.625 1 52.97 106 ILE B N 1
ATOM 1974 C CA . ILE B 1 106 ? 2.793 -0.889 16.328 1 52.97 106 ILE B CA 1
ATOM 1975 C C . ILE B 1 106 ? 2.738 0.628 16.5 1 52.97 106 ILE B C 1
ATOM 1977 O O . ILE B 1 106 ? 1.726 1.178 16.922 1 52.97 106 ILE B O 1
ATOM 1981 N N . ASP B 1 107 ? 3.906 1.292 16.484 1 64.56 107 ASP B N 1
ATOM 1982 C CA . ASP B 1 107 ? 4.137 2.73 16.562 1 64.56 107 ASP B CA 1
ATOM 1983 C C . ASP B 1 107 ? 4.109 3.367 15.172 1 64.56 107 ASP B C 1
ATOM 1985 O O . ASP B 1 107 ? 4.895 4.27 14.875 1 64.56 107 ASP B O 1
ATOM 1989 N N . TRP B 1 108 ? 3.258 2.836 14.297 1 72.38 108 TRP B N 1
ATOM 1990 C CA . TRP B 1 108 ? 3.254 3.404 12.953 1 72.38 108 TRP B CA 1
ATOM 1991 C C . TRP B 1 108 ? 1.983 4.211 12.703 1 72.38 108 TRP B C 1
ATOM 1993 O O . TRP B 1 108 ? 0.875 3.721 12.938 1 72.38 108 TRP B O 1
ATOM 2003 N N . GLY B 1 109 ? 2.053 5.504 12.344 1 81.31 109 GLY B N 1
ATOM 2004 C CA . GLY B 1 109 ? 0.958 6.379 11.953 1 81.31 109 GLY B CA 1
ATOM 2005 C C . GLY B 1 109 ? 0.589 6.266 10.492 1 81.31 109 GLY B C 1
ATOM 2006 O O . GLY B 1 109 ? -0.494 5.781 10.148 1 81.31 109 GLY B O 1
ATOM 2007 N N . THR B 1 110 ? 1.519 6.594 9.633 1 89.88 110 THR B N 1
ATOM 2008 C CA . THR B 1 110 ? 1.349 6.523 8.188 1 89.88 110 THR B CA 1
ATOM 2009 C C . THR B 1 110 ? 2.691 6.312 7.496 1 89.88 110 THR B C 1
ATOM 2011 O O . THR B 1 110 ? 3.742 6.641 8.055 1 89.88 110 THR B O 1
ATOM 2014 N N . LEU B 1 111 ? 2.672 5.578 6.422 1 91.12 111 LEU B N 1
ATOM 2015 C CA . LEU B 1 111 ? 3.812 5.5 5.52 1 91.12 111 LEU B CA 1
ATOM 2016 C C . LEU B 1 111 ? 3.625 6.434 4.328 1 91.12 111 LEU B C 1
ATOM 2018 O O . LEU B 1 111 ? 2.627 6.336 3.607 1 91.12 111 LEU B O 1
ATOM 2022 N N . VAL B 1 112 ? 4.555 7.328 4.172 1 94.06 112 VAL B N 1
ATOM 2023 C CA . VAL B 1 112 ? 4.473 8.297 3.084 1 94.06 112 VAL B CA 1
ATOM 2024 C C . VAL B 1 112 ? 5.527 7.973 2.027 1 94.06 112 VAL B C 1
ATOM 2026 O O . VAL B 1 112 ? 6.707 7.805 2.35 1 94.06 112 VAL B O 1
ATOM 2029 N N . VAL B 1 113 ? 5.055 7.918 0.775 1 94.44 113 VAL B N 1
ATOM 2030 C CA . VAL B 1 113 ? 5.922 7.496 -0.319 1 94.44 113 VAL B CA 1
ATOM 2031 C C . VAL B 1 113 ? 6.199 8.672 -1.247 1 94.44 113 VAL B C 1
ATOM 2033 O O . VAL B 1 113 ? 5.27 9.336 -1.713 1 94.44 113 VAL B O 1
ATOM 2036 N N . TYR B 1 114 ? 7.48 8.875 -1.447 1 94.94 114 TYR B N 1
ATOM 2037 C CA . TYR B 1 114 ? 7.945 9.883 -2.389 1 94.94 114 TYR B CA 1
ATOM 2038 C C . TYR B 1 114 ? 8.633 9.242 -3.588 1 94.94 114 TYR B C 1
ATOM 2040 O O . TYR B 1 114 ? 9.406 8.297 -3.432 1 94.94 114 TYR B O 1
ATOM 2048 N N . THR B 1 115 ? 8.25 9.719 -4.73 1 94.62 115 THR B N 1
ATOM 2049 C CA . THR B 1 115 ? 8.859 9.227 -5.957 1 94.62 115 THR B CA 1
ATOM 2050 C C . THR B 1 115 ? 9.453 10.375 -6.77 1 94.62 115 THR B C 1
ATOM 2052 O O . THR B 1 115 ? 9.273 11.547 -6.422 1 94.62 115 THR B O 1
ATOM 2055 N N . CYS B 1 116 ? 10.203 9.992 -7.773 1 95.69 116 CYS B N 1
ATOM 2056 C CA . CYS B 1 116 ? 10.883 10.977 -8.617 1 95.69 116 CYS B CA 1
ATOM 2057 C C . CYS B 1 116 ? 9.883 11.898 -9.297 1 95.69 116 CYS B C 1
ATOM 2059 O O . CYS B 1 116 ? 8.945 11.43 -9.953 1 95.69 116 CYS B O 1
ATOM 2061 N N . ALA B 1 117 ? 10.117 13.188 -9.195 1 95 117 ALA B N 1
ATOM 2062 C CA . ALA B 1 117 ? 9.219 14.164 -9.805 1 95 117 ALA B CA 1
ATOM 2063 C C . ALA B 1 117 ? 9.234 14.047 -11.328 1 95 117 ALA B C 1
ATOM 2065 O O . ALA B 1 117 ? 8.234 14.352 -11.992 1 95 117 ALA B O 1
ATOM 2066 N N . GLU B 1 118 ? 10.297 13.492 -11.914 1 94.62 118 GLU B N 1
ATOM 2067 C CA . GLU B 1 118 ? 10.445 13.398 -13.359 1 94.62 118 GLU B CA 1
ATOM 2068 C C . GLU B 1 118 ? 10.109 12 -13.859 1 94.62 118 GLU B C 1
ATOM 2070 O O . GLU B 1 118 ? 10.234 11.711 -15.055 1 94.62 118 GLU B O 1
ATOM 2075 N N . ASN B 1 119 ? 9.711 11.133 -13 1 91.25 119 ASN B N 1
ATOM 2076 C CA . ASN B 1 119 ? 9.414 9.758 -13.367 1 91.25 119 ASN B CA 1
ATOM 2077 C C . ASN B 1 119 ? 10.523 9.156 -14.234 1 91.25 119 ASN B C 1
ATOM 2079 O O . ASN B 1 119 ? 10.242 8.555 -15.266 1 91.25 119 ASN B O 1
ATOM 2083 N N . CYS B 1 120 ? 11.711 9.297 -13.852 1 92.5 120 CYS B N 1
ATOM 2084 C CA . CYS B 1 120 ? 12.867 9.008 -14.703 1 92.5 120 CYS B CA 1
ATOM 2085 C C . CYS B 1 120 ? 12.969 7.52 -15 1 92.5 120 CYS B C 1
ATOM 2087 O O . CYS B 1 120 ? 13.57 7.121 -16 1 92.5 120 CYS B O 1
ATOM 2089 N N . ASN B 1 121 ? 12.422 6.602 -14.148 1 86.88 121 ASN B N 1
ATOM 2090 C CA . ASN B 1 121 ? 12.594 5.164 -14.336 1 86.88 121 ASN B CA 1
ATOM 2091 C C . ASN B 1 121 ? 11.258 4.469 -14.602 1 86.88 121 ASN B C 1
ATOM 2093 O O . ASN B 1 121 ? 11.164 3.244 -14.516 1 86.88 121 ASN B O 1
ATOM 2097 N N . GLN B 1 122 ? 10.242 5.125 -14.891 1 84.19 122 GLN B N 1
ATOM 2098 C CA . GLN B 1 122 ? 8.922 4.535 -15.086 1 84.19 122 GLN B CA 1
ATOM 2099 C C . GLN B 1 122 ? 8.906 3.621 -16.312 1 84.19 122 GLN B C 1
ATOM 2101 O O . GLN B 1 122 ? 8.258 2.572 -16.297 1 84.19 122 GLN B O 1
ATOM 2106 N N . ALA B 1 123 ? 9.664 3.939 -17.266 1 83.62 123 ALA B N 1
ATOM 2107 C CA . ALA B 1 123 ? 9.688 3.182 -18.516 1 83.62 123 ALA B CA 1
ATOM 2108 C C . ALA B 1 123 ? 10.234 1.774 -18.281 1 83.62 123 ALA B C 1
ATOM 2110 O O . ALA B 1 123 ? 9.875 0.84 -19 1 83.62 123 ALA B O 1
ATOM 2111 N N . ASN B 1 124 ? 11.008 1.588 -17.266 1 83.5 124 ASN B N 1
ATOM 2112 C CA . ASN B 1 124 ? 11.609 0.29 -16.969 1 83.5 124 ASN B CA 1
ATOM 2113 C C . ASN B 1 124 ? 10.719 -0.55 -16.062 1 83.5 124 ASN B C 1
ATOM 2115 O O . ASN B 1 124 ? 11.047 -1.698 -15.758 1 83.5 124 ASN B O 1
ATOM 2119 N N . GLY B 1 125 ? 9.656 -0.011 -15.789 1 85.25 125 GLY B N 1
ATOM 2120 C CA . GLY B 1 125 ? 8.734 -0.759 -14.945 1 85.25 125 GLY B CA 1
ATOM 2121 C C . GLY B 1 125 ? 9.102 -0.733 -13.477 1 85.25 125 GLY B C 1
ATOM 2122 O O . GLY B 1 125 ? 8.648 -1.574 -12.703 1 85.25 125 GLY B O 1
ATOM 2123 N N . TYR B 1 126 ? 10.016 -0.02 -13.141 1 85.62 126 TYR B N 1
ATOM 2124 C CA . TYR B 1 126 ? 10.398 0.116 -11.742 1 85.62 126 TYR B CA 1
ATOM 2125 C C . TYR B 1 126 ? 10.461 1.583 -11.336 1 85.62 126 TYR B C 1
ATOM 2127 O O . TYR B 1 126 ? 10.773 2.449 -12.148 1 85.62 126 TYR B O 1
ATOM 2135 N N . MET B 1 127 ? 9.945 1.889 -10.203 1 87.19 127 MET B N 1
ATOM 2136 C CA . MET B 1 127 ? 10.031 3.232 -9.641 1 87.19 127 MET B CA 1
ATOM 2137 C C . MET B 1 127 ? 10.68 3.201 -8.258 1 87.19 127 MET B C 1
ATOM 2139 O O . MET B 1 127 ? 10.125 2.631 -7.32 1 87.19 127 MET B O 1
ATOM 2143 N N . GLU B 1 128 ? 11.852 3.779 -8.195 1 86.19 128 GLU B N 1
ATOM 2144 C CA . GLU B 1 128 ? 12.523 3.934 -6.91 1 86.19 128 GLU B CA 1
ATOM 2145 C C . GLU B 1 128 ? 11.797 4.949 -6.031 1 86.19 128 GLU B C 1
ATOM 2147 O O . GLU B 1 128 ? 11.516 6.066 -6.465 1 86.19 128 GLU B O 1
ATOM 2152 N N . GLU B 1 129 ? 11.5 4.453 -4.824 1 90.25 129 GLU B N 1
ATOM 2153 C CA . GLU B 1 129 ? 10.75 5.375 -3.977 1 90.25 129 GLU B CA 1
ATOM 2154 C C . GLU B 1 129 ? 11.461 5.605 -2.648 1 90.25 129 GLU B C 1
ATOM 2156 O O . GLU B 1 129 ? 12.312 4.809 -2.246 1 90.25 129 GLU B O 1
ATOM 2161 N N . PHE B 1 130 ? 11.312 6.684 -2.021 1 92.69 130 PHE B N 1
ATOM 2162 C CA . PHE B 1 130 ? 11.68 6.973 -0.641 1 92.69 130 PHE B CA 1
ATOM 2163 C C . PHE B 1 130 ? 10.453 6.891 0.269 1 92.69 130 PHE B C 1
ATOM 2165 O O . PHE B 1 130 ? 9.391 7.426 -0.06 1 92.69 130 PHE B O 1
ATOM 2172 N N . ILE B 1 131 ? 10.641 6.168 1.321 1 91.56 131 ILE B N 1
ATOM 2173 C CA . ILE B 1 131 ? 9.531 5.977 2.246 1 91.56 131 ILE B CA 1
ATOM 2174 C C . ILE B 1 131 ? 9.836 6.664 3.572 1 91.56 131 ILE B C 1
ATOM 2176 O O . ILE B 1 131 ? 10.914 6.484 4.141 1 91.56 131 ILE B O 1
ATOM 2180 N N . TRP B 1 132 ? 8.891 7.504 4.016 1 91.56 132 TRP B N 1
ATOM 2181 C CA . TRP B 1 132 ? 8.945 8.094 5.352 1 91.56 132 TRP B CA 1
ATOM 2182 C C . TRP B 1 132 ? 7.879 7.477 6.258 1 91.56 132 TRP B C 1
ATOM 2184 O O . TRP B 1 132 ? 6.695 7.484 5.922 1 91.56 132 TRP B O 1
ATOM 2194 N N . LYS B 1 133 ? 8.344 6.867 7.293 1 88.25 133 LYS B N 1
ATOM 2195 C CA . LYS B 1 133 ? 7.434 6.34 8.305 1 88.25 133 LYS B CA 1
ATOM 2196 C C . LYS B 1 133 ? 7.223 7.344 9.438 1 88.25 133 LYS B C 1
ATOM 2198 O O . LYS B 1 133 ? 8.18 7.75 10.102 1 88.25 133 LYS B O 1
ATOM 2203 N N . GLN B 1 134 ? 5.969 7.77 9.578 1 89.88 134 GLN B N 1
ATOM 2204 C CA . GLN B 1 134 ? 5.688 8.578 10.758 1 89.88 134 GLN B CA 1
ATOM 2205 C C . GLN B 1 134 ? 5.395 7.703 11.969 1 89.88 134 GLN B C 1
ATOM 2207 O O . GLN B 1 134 ? 4.328 7.086 12.055 1 89.88 134 GLN B O 1
ATOM 2212 N N . ASP B 1 135 ? 6.312 7.645 12.93 1 82.62 135 ASP B N 1
ATOM 2213 C CA . ASP B 1 135 ? 6.117 6.918 14.18 1 82.62 135 ASP B CA 1
ATOM 2214 C C . ASP B 1 135 ? 5.293 7.738 15.172 1 82.62 135 ASP B C 1
ATOM 2216 O O . ASP B 1 135 ? 5.492 8.945 15.305 1 82.62 135 ASP B O 1
ATOM 2220 N N . ILE B 1 136 ? 4.234 6.977 15.711 1 79.12 136 ILE B N 1
ATOM 2221 C CA . ILE B 1 136 ? 3.41 7.668 16.703 1 79.12 136 ILE B CA 1
ATOM 2222 C C . ILE B 1 136 ? 3.719 7.133 18.094 1 79.12 136 ILE B C 1
ATOM 2224 O O . ILE B 1 136 ? 3.844 5.922 18.297 1 79.12 136 ILE B O 1
ATOM 2228 N N . THR B 1 137 ? 4.641 7.773 18.859 1 63.47 137 THR B N 1
ATOM 2229 C CA . THR B 1 137 ? 4.988 7.379 20.219 1 63.47 137 THR B CA 1
ATOM 2230 C C . THR B 1 137 ? 3.748 7.332 21.109 1 63.47 137 THR B C 1
ATOM 2232 O O . THR B 1 137 ? 2.918 8.242 21.062 1 63.47 137 THR B O 1
ATOM 2235 N N . ALA B 1 138 ? 3.275 6.008 21.484 1 54.09 138 ALA B N 1
ATOM 2236 C CA . ALA B 1 138 ? 2.281 5.949 22.547 1 54.09 138 ALA B CA 1
ATOM 2237 C C . ALA B 1 138 ? 2.797 6.617 23.812 1 54.09 138 ALA B C 1
ATOM 2239 O O . ALA B 1 138 ? 3.971 6.473 24.172 1 54.09 138 ALA B O 1
ATOM 2240 N N . ASP B 1 139 ? 2.477 7.742 24.078 1 45.84 139 ASP B N 1
ATOM 2241 C CA . ASP B 1 139 ? 2.84 8.234 25.406 1 45.84 139 ASP B CA 1
ATOM 2242 C C . ASP B 1 139 ? 2.559 7.184 26.469 1 45.84 139 ASP B C 1
ATOM 2244 O O . ASP B 1 139 ? 1.439 6.676 26.578 1 45.84 139 ASP B O 1
ATOM 2248 N N . SER B 1 140 ? 3.496 6.258 26.656 1 37.94 140 SER B N 1
ATOM 2249 C CA . SER B 1 140 ? 3.406 5.57 27.953 1 37.94 140 SER B CA 1
ATOM 2250 C C . SER B 1 140 ? 3.189 6.559 29.094 1 37.94 140 SER B C 1
ATOM 2252 O O . SER B 1 140 ? 4.102 7.301 29.453 1 37.94 140 SER B O 1
ATOM 2254 N N . THR B 1 141 ? 2.189 7.367 29.031 1 33.38 141 THR B N 1
ATOM 2255 C CA . THR B 1 141 ? 1.97 7.797 30.406 1 33.38 141 THR B CA 1
ATOM 2256 C C . THR B 1 141 ? 1.396 6.66 31.25 1 33.38 141 THR B C 1
ATOM 2258 O O . THR B 1 141 ? 0.466 5.973 30.812 1 33.38 141 THR B O 1
#

InterPro domains:
  IPR007320 Programmed cell death protein 2, C-terminal [PF04194] (33-135)

Radius of gyration: 18.61 Å; Cα contacts (8 Å, |Δi|>4): 528; chains: 2; bounding box: 43×51×52 Å